Protein AF-A0A8H7ZRE7-F1 (afdb_monomer)

Nearest PDB structures (foldseek):
  8f6q-assembly1_A  TM=3.700E-01  e=7.341E-02  synthetic construct
  6xns-assembly2_D  TM=2.766E-01  e=2.999E-01  synthetic construct
  7pua-assembly1_F2  TM=2.576E-01  e=8.620E-01  Trypanosoma brucei brucei
  8ras-assembly1_F  TM=2.286E-01  e=1.527E+00  Sinapis alba
  7xgr-assembly1_A  TM=4.216E-01  e=9.271E+00  Homo sapiens

pLDDT: mean 81.95, std 17.19, range [39.56, 98.38]

Foldseek 3Di:
DDDDPPPVVLVVVQVVLVVVLVVVVVVLVDDDPPDDPVLSVLLSVLLNLLRDDRPPDDRDHDDLCSLVVSLVPDPAPVSLVSSLVSLLSCPSVPRDDDQVSLVSSLVVCLVNVHLVSNLVQLQCCVRRVHDDLLVSLVVSLVSLLVQLVVCVVVVNQVSNVVSLVSLVSSLVSLVVCPVRPCSQVSSLQSLLSSLVSLLVDPDLVSLVCSLVSLVVQVVVVVVVQVVLPPDPPDPDDDPDPRDRSDDPVRSVVSQVSSVVVVDHPVVVVVVVVVVVVVVD

Organism: NCBI:txid278681

Radius of gyration: 25.02 Å; Cα contacts (8 Å, |Δi|>4): 239; chains: 1; bounding box: 60×55×64 Å

Structure (mmCIF, N/CA/C/O backbone):
data_AF-A0A8H7ZRE7-F1
#
_entry.id   AF-A0A8H7ZRE7-F1
#
loop_
_atom_site.group_PDB
_atom_site.id
_atom_site.type_symbol
_atom_site.label_atom_id
_atom_site.label_alt_id
_atom_site.label_comp_id
_atom_site.label_asym_id
_atom_site.label_entity_id
_atom_site.label_seq_id
_atom_site.pdbx_PDB_ins_code
_atom_site.Cartn_x
_atom_site.Cartn_y
_atom_site.Cartn_z
_atom_site.occupancy
_atom_site.B_iso_or_equiv
_atom_site.auth_seq_id
_atom_site.auth_comp_id
_atom_site.auth_asym_id
_atom_site.auth_atom_id
_atom_site.pdbx_PDB_model_num
ATOM 1 N N . MET A 1 1 ? -33.270 39.968 31.060 1.00 39.56 1 MET A N 1
ATOM 2 C CA . MET A 1 1 ? -32.355 39.811 29.906 1.00 39.56 1 MET A CA 1
ATOM 3 C C . MET A 1 1 ? -31.024 39.357 30.482 1.00 39.56 1 MET A C 1
ATOM 5 O O . MET A 1 1 ? -30.536 40.071 31.339 1.00 39.56 1 MET A O 1
ATOM 9 N N . ARG A 1 2 ? -30.414 38.214 30.182 1.00 44.97 2 ARG A N 1
ATOM 10 C CA . ARG A 1 2 ? -30.652 37.092 29.264 1.00 44.97 2 ARG A CA 1
ATOM 11 C C . ARG A 1 2 ? -30.050 35.863 29.967 1.00 44.97 2 ARG A C 1
ATOM 13 O O . ARG A 1 2 ? -28.943 35.969 30.479 1.00 44.97 2 ARG A O 1
ATOM 20 N N . ALA A 1 3 ? -30.782 34.760 30.003 1.00 47.47 3 ALA A N 1
ATOM 21 C CA . ALA A 1 3 ? -30.312 33.435 30.405 1.00 47.47 3 ALA A CA 1
ATOM 22 C C . ALA A 1 3 ? -31.243 32.438 29.705 1.00 47.47 3 ALA A C 1
ATOM 24 O O . ALA A 1 3 ? -32.176 31.951 30.326 1.00 47.47 3 ALA A O 1
ATOM 25 N N . VAL A 1 4 ? -31.125 32.326 28.377 1.00 45.69 4 VAL A N 1
ATOM 26 C CA . VAL A 1 4 ? -31.946 31.409 27.555 1.00 45.69 4 VAL A CA 1
ATOM 27 C C . VAL A 1 4 ? -31.150 30.828 26.366 1.00 45.69 4 VAL A C 1
ATOM 29 O O . VAL A 1 4 ? -31.683 30.038 25.617 1.00 45.69 4 VAL A O 1
ATOM 32 N N . GLU A 1 5 ? -29.867 31.151 26.170 1.00 49.84 5 GLU A N 1
ATOM 33 C CA . GLU A 1 5 ? -29.140 30.751 24.939 1.00 49.84 5 GLU A CA 1
ATOM 34 C C . GLU A 1 5 ? -28.105 29.623 25.153 1.00 49.84 5 GLU A C 1
ATOM 36 O O . GLU A 1 5 ? -27.262 29.428 24.294 1.00 49.84 5 GLU A O 1
ATOM 41 N N . VAL A 1 6 ? -28.134 28.890 26.278 1.00 48.59 6 VAL A N 1
ATOM 42 C CA . VAL A 1 6 ? -27.179 27.778 26.536 1.00 48.59 6 VAL A CA 1
ATOM 43 C C . VAL A 1 6 ? -27.862 26.403 26.573 1.00 48.59 6 VAL A C 1
ATOM 45 O O . VAL A 1 6 ? -27.271 25.436 26.117 1.00 48.59 6 VAL A O 1
ATOM 48 N N . GLU A 1 7 ? -29.120 26.308 27.024 1.00 45.97 7 GLU A N 1
ATOM 49 C CA . GLU A 1 7 ? -29.835 25.017 27.104 1.00 45.97 7 GLU A CA 1
ATOM 50 C C . GLU A 1 7 ? -30.222 24.456 25.718 1.00 45.97 7 GLU A C 1
ATOM 52 O O . GLU A 1 7 ? -30.182 23.247 25.525 1.00 45.97 7 GLU A O 1
ATOM 57 N N . GLU A 1 8 ? -30.518 25.308 24.725 1.00 49.31 8 GLU A N 1
ATOM 58 C CA . GLU A 1 8 ? -30.887 24.842 23.374 1.00 49.31 8 GLU A CA 1
ATOM 59 C C . GLU A 1 8 ? -29.689 24.305 22.561 1.00 49.31 8 GLU A C 1
ATOM 61 O O . GLU A 1 8 ? -29.882 23.455 21.698 1.00 49.31 8 GLU A O 1
ATOM 66 N N . GLU A 1 9 ? -28.450 24.754 22.809 1.00 47.78 9 GLU A N 1
ATOM 67 C CA . GLU A 1 9 ? -27.266 24.223 22.099 1.00 47.78 9 GLU A CA 1
ATOM 68 C C . GLU A 1 9 ? -26.809 22.864 22.661 1.00 47.78 9 GLU A C 1
ATOM 70 O O . GLU A 1 9 ? -26.356 22.007 21.899 1.00 47.78 9 GLU A O 1
ATOM 75 N N . GLU A 1 10 ? -26.960 22.647 23.972 1.00 49.72 10 GLU A N 1
ATOM 76 C CA . GLU A 1 10 ? -26.604 21.394 24.657 1.00 49.72 10 GLU A CA 1
ATOM 77 C C . GLU A 1 10 ? -27.580 20.259 24.299 1.00 49.72 10 GLU A C 1
ATOM 79 O O . GLU A 1 10 ? -27.153 19.162 23.936 1.00 49.72 10 GLU A O 1
ATOM 84 N N . GLU A 1 11 ? -28.889 20.538 24.296 1.00 49.69 11 GLU A N 1
ATOM 85 C CA . GLU A 1 11 ? -29.933 19.550 23.980 1.00 49.69 11 GLU A CA 1
ATOM 86 C C . GLU A 1 11 ? -29.847 19.083 22.510 1.00 49.69 11 GLU A C 1
ATOM 88 O O . GLU A 1 11 ? -29.949 17.891 22.216 1.00 49.69 11 GLU A O 1
ATOM 93 N N . VAL A 1 12 ? -29.531 19.993 21.578 1.00 51.72 12 VAL A N 1
ATOM 94 C CA . VAL A 1 12 ? -29.329 19.668 20.151 1.00 51.72 12 VAL A CA 1
ATOM 95 C C . VAL A 1 12 ? -28.052 18.842 19.923 1.00 51.72 12 VAL A C 1
ATOM 97 O O . VAL A 1 12 ? -28.023 17.977 19.040 1.00 51.72 12 VAL A O 1
ATOM 100 N N . ALA A 1 13 ? -26.997 19.067 20.715 1.00 55.22 13 ALA A N 1
ATOM 101 C CA . ALA A 1 13 ? -25.767 18.279 20.652 1.00 55.22 13 ALA A CA 1
ATOM 102 C C . ALA A 1 13 ? -25.963 16.854 21.204 1.00 55.22 13 ALA A C 1
ATOM 104 O O . ALA A 1 13 ? -25.486 15.891 20.596 1.00 55.22 13 ALA A O 1
ATOM 105 N N . GLU A 1 14 ? -26.700 16.699 22.308 1.00 56.94 14 GLU A N 1
ATOM 106 C CA . GLU A 1 14 ? -27.034 15.389 22.879 1.00 56.94 14 GLU A CA 1
ATOM 107 C C . GLU A 1 14 ? -27.963 14.573 21.968 1.00 56.94 14 GLU A C 1
ATOM 109 O O . GLU A 1 14 ? -27.711 13.382 21.739 1.00 56.94 14 GLU A O 1
ATOM 114 N N . GLU A 1 15 ? -28.984 15.202 21.377 1.00 57.72 15 GLU A N 1
ATOM 115 C CA . GLU A 1 15 ? -29.858 14.540 20.405 1.00 57.72 15 GLU A CA 1
ATOM 116 C C . GLU A 1 15 ? -29.066 14.095 19.165 1.00 57.72 15 GLU A C 1
ATOM 118 O O . GLU A 1 15 ? -29.165 12.935 18.754 1.00 57.72 15 GLU A O 1
ATOM 123 N N . GLY A 1 16 ? -28.208 14.957 18.604 1.00 60.09 16 GLY A N 1
ATOM 124 C CA . GLY A 1 16 ? -27.395 14.644 17.422 1.00 60.09 16 GLY A CA 1
ATOM 125 C C . GLY A 1 16 ? -26.463 13.435 17.596 1.00 60.09 16 GLY A C 1
ATOM 126 O O . GLY A 1 16 ? -26.342 12.612 16.684 1.00 60.09 16 GLY A O 1
ATOM 127 N N . VAL A 1 17 ? -25.850 13.279 18.777 1.00 60.25 17 VAL A N 1
ATOM 128 C CA . VAL A 1 17 ? -24.996 12.120 19.113 1.00 60.25 17 VAL A CA 1
ATOM 129 C C . VAL A 1 17 ? -25.826 10.840 19.285 1.00 60.25 17 VAL A C 1
ATOM 131 O O . VAL A 1 17 ? -25.359 9.750 18.941 1.00 60.25 17 VAL A O 1
ATOM 134 N N . SER A 1 18 ? -27.067 10.950 19.770 1.00 63.34 18 SER A N 1
ATOM 135 C CA . SER A 1 18 ? -27.965 9.806 19.960 1.00 63.34 18 SER A CA 1
ATOM 136 C C . SER A 1 18 ? -28.446 9.208 18.630 1.00 63.34 18 SER A C 1
ATOM 138 O O . SER A 1 18 ? -28.333 7.996 18.433 1.00 63.34 18 SER A O 1
ATOM 140 N N . TRP A 1 19 ? -28.908 10.035 17.683 1.00 61.22 19 TRP A N 1
ATOM 141 C CA . TRP A 1 19 ? -29.425 9.559 16.388 1.00 61.22 19 TRP A CA 1
ATOM 142 C C . TRP A 1 19 ? -28.349 8.868 15.533 1.00 61.22 19 TRP A C 1
ATOM 144 O O . TRP A 1 19 ? -28.593 7.799 14.972 1.00 61.22 19 TRP A O 1
ATOM 154 N N . GLN A 1 20 ? -27.130 9.421 15.487 1.00 69.62 20 GLN A N 1
ATOM 155 C CA . GLN A 1 20 ? -26.007 8.826 14.745 1.00 69.62 20 GLN A CA 1
ATOM 156 C C . GLN A 1 20 ? -25.597 7.457 15.301 1.00 69.62 20 GLN A C 1
ATOM 158 O O . GLN A 1 20 ? -25.210 6.556 14.554 1.00 69.62 20 GLN A O 1
ATOM 163 N N . ARG A 1 21 ? -25.692 7.281 16.623 1.00 74.25 21 ARG A N 1
ATOM 164 C CA . ARG A 1 21 ? -25.367 6.016 17.281 1.00 74.25 21 ARG A CA 1
ATOM 165 C C . ARG A 1 21 ? -26.402 4.937 16.980 1.00 74.25 21 ARG A C 1
ATOM 167 O O . ARG A 1 21 ? -26.023 3.793 16.744 1.00 74.25 21 ARG A O 1
ATOM 174 N N . GLU A 1 22 ? -27.688 5.279 16.979 1.00 75.31 22 GLU A N 1
ATOM 175 C CA . GLU A 1 22 ? -28.768 4.334 16.669 1.00 75.31 22 GLU A CA 1
ATOM 176 C C . GLU A 1 22 ? -28.735 3.859 15.211 1.00 75.31 22 GLU A C 1
ATOM 178 O O . GLU A 1 22 ? -28.879 2.661 14.956 1.00 75.31 22 GLU A O 1
ATOM 183 N N . GLU A 1 23 ? -28.479 4.764 14.263 1.00 77.69 23 GLU A N 1
ATOM 184 C CA . GLU A 1 23 ? -28.344 4.423 12.842 1.00 77.69 23 GLU A CA 1
ATOM 185 C C . GLU A 1 23 ? -27.156 3.480 12.599 1.00 77.69 23 GLU A C 1
ATOM 187 O O . GLU A 1 23 ? -27.280 2.448 11.932 1.00 77.69 23 GLU A O 1
ATOM 192 N N . GLU A 1 24 ? -26.014 3.776 13.218 1.00 79.19 24 GLU A N 1
ATOM 193 C CA . GLU A 1 24 ? -24.819 2.949 13.101 1.00 79.19 24 GLU A CA 1
ATOM 194 C C . GLU A 1 24 ? -25.008 1.577 13.777 1.00 79.19 24 GLU A C 1
ATOM 196 O O . GLU A 1 24 ? -24.611 0.548 13.230 1.00 79.19 24 GLU A O 1
ATOM 201 N N . LEU A 1 25 ? -25.704 1.508 14.917 1.00 79.56 25 LEU A N 1
ATOM 202 C CA . LEU A 1 25 ? -26.076 0.236 15.548 1.00 79.56 25 LEU A CA 1
ATOM 203 C C . LEU A 1 25 ? -27.012 -0.604 14.669 1.00 79.56 25 LEU A C 1
ATOM 205 O O . LEU A 1 25 ? -26.847 -1.826 14.597 1.00 79.56 25 LEU A O 1
ATOM 209 N N . ALA A 1 26 ? -27.963 0.029 13.977 1.00 79.00 26 ALA A N 1
ATOM 210 C CA . ALA A 1 26 ? -28.834 -0.652 13.025 1.00 79.00 26 ALA A CA 1
ATOM 211 C C . ALA A 1 26 ? -28.035 -1.214 11.836 1.00 79.00 26 ALA A C 1
ATOM 213 O O . ALA A 1 26 ? -28.262 -2.357 11.430 1.00 79.00 26 ALA A O 1
ATOM 214 N N . ARG A 1 27 ? -27.042 -0.466 11.334 1.00 83.31 27 ARG A N 1
ATOM 215 C CA . ARG A 1 27 ? -26.110 -0.930 10.292 1.00 83.31 27 ARG A CA 1
ATOM 216 C C . ARG A 1 27 ? -25.281 -2.133 10.751 1.00 83.31 27 ARG A C 1
ATOM 218 O O . ARG A 1 27 ? -25.053 -3.060 9.977 1.00 83.31 27 ARG A O 1
ATOM 225 N N . LEU A 1 28 ? -24.869 -2.149 12.018 1.00 86.94 28 LEU A N 1
ATOM 226 C CA . LEU A 1 28 ? -24.042 -3.205 12.609 1.00 86.94 28 LEU A CA 1
ATOM 227 C C . LEU A 1 28 ? -24.824 -4.466 13.030 1.00 86.94 28 LEU A C 1
ATOM 2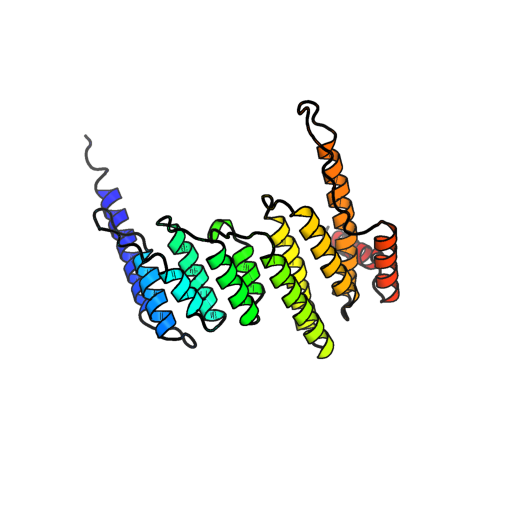29 O O . LEU A 1 28 ? -24.227 -5.444 13.495 1.00 86.94 28 LEU A O 1
ATOM 233 N N . ALA A 1 29 ? -26.153 -4.478 12.875 1.00 83.94 29 ALA A N 1
ATOM 234 C CA . ALA A 1 29 ? -27.015 -5.545 13.381 1.00 83.94 29 ALA A CA 1
ATOM 235 C C . ALA A 1 29 ? -26.734 -6.922 12.753 1.00 83.94 29 ALA A C 1
ATOM 237 O O . ALA A 1 29 ? -26.942 -7.947 13.407 1.00 83.94 29 ALA A O 1
ATOM 238 N N . LYS A 1 30 ? -26.248 -6.966 11.505 1.00 87.25 30 LYS A N 1
ATOM 239 C CA . LYS A 1 30 ? -25.967 -8.216 10.790 1.00 87.25 30 LYS A CA 1
ATOM 240 C C . LYS A 1 30 ? -24.661 -8.138 10.004 1.00 87.25 30 LYS A C 1
ATOM 242 O O . LYS A 1 30 ? -24.402 -7.141 9.340 1.00 87.25 30 LYS A O 1
ATOM 247 N N . ALA A 1 31 ? -23.895 -9.229 10.040 1.00 90.00 31 ALA A N 1
ATOM 248 C CA . ALA A 1 31 ? -22.689 -9.379 9.239 1.00 90.00 31 ALA A CA 1
ATOM 249 C C . ALA A 1 31 ? -23.009 -9.287 7.732 1.00 90.00 31 ALA A C 1
ATOM 251 O O . ALA A 1 31 ? -23.944 -9.957 7.265 1.00 90.00 31 ALA A O 1
ATOM 252 N N . PRO A 1 32 ? -22.248 -8.490 6.962 1.00 92.06 32 PRO A N 1
ATOM 253 C CA . PRO A 1 32 ? -22.323 -8.489 5.509 1.00 92.06 32 PRO A CA 1
ATOM 254 C C . PRO A 1 32 ? -21.984 -9.862 4.920 1.00 92.06 32 PRO A C 1
ATOM 256 O O . PRO A 1 32 ? -21.278 -10.671 5.522 1.00 92.06 32 PRO A O 1
ATOM 259 N N . GLU A 1 33 ? -22.442 -10.119 3.696 1.00 91.56 33 GLU A N 1
ATOM 260 C CA . GLU A 1 33 ? -22.101 -11.357 2.994 1.00 91.56 33 GLU A CA 1
ATOM 261 C C . GLU A 1 33 ? -20.581 -11.491 2.795 1.00 91.56 33 GLU A C 1
ATOM 263 O O . GLU A 1 33 ? -19.903 -10.530 2.410 1.00 91.56 33 GLU A O 1
ATOM 268 N N . GLY A 1 34 ? -20.057 -12.692 3.055 1.00 87.69 34 GLY A N 1
ATOM 269 C CA . GLY A 1 34 ? -18.632 -13.007 2.935 1.00 87.69 34 GLY A CA 1
ATOM 270 C C . GLY A 1 34 ? -17.767 -12.563 4.119 1.00 87.69 34 GLY A C 1
ATOM 271 O O . GLY A 1 34 ? -16.554 -12.719 4.042 1.00 87.69 34 GLY A O 1
ATOM 272 N N . VAL A 1 35 ? -18.368 -12.034 5.192 1.00 94.50 35 VAL A N 1
ATOM 273 C CA . VAL A 1 35 ? -17.672 -11.670 6.435 1.00 94.50 35 VAL A CA 1
ATOM 274 C C . VAL A 1 35 ? -17.881 -12.758 7.490 1.00 94.50 35 VAL A C 1
ATOM 276 O O . VAL A 1 35 ? -18.999 -13.222 7.721 1.00 94.50 35 VAL A O 1
ATOM 279 N N . ASN A 1 36 ? -16.795 -13.176 8.126 1.00 93.19 36 ASN A N 1
ATOM 280 C CA . ASN A 1 36 ? -16.760 -14.119 9.226 1.00 93.19 36 ASN A CA 1
ATOM 281 C C . ASN A 1 36 ? -17.471 -13.536 10.459 1.00 93.19 36 ASN A C 1
ATOM 283 O O . ASN A 1 36 ? -17.261 -12.385 10.840 1.00 93.19 36 ASN A O 1
ATOM 287 N N . GLN A 1 37 ? -18.303 -14.354 11.105 1.00 94.44 37 GLN A N 1
ATOM 288 C CA . GLN A 1 37 ? -19.099 -13.931 12.254 1.00 94.44 37 GLN A CA 1
ATOM 289 C C . GLN A 1 37 ? -18.242 -13.536 13.468 1.00 94.44 37 GLN A C 1
ATOM 291 O O . GLN A 1 37 ? -18.545 -12.541 14.114 1.00 94.44 37 GLN A O 1
ATOM 296 N N . GLU A 1 38 ? -17.162 -14.269 13.752 1.00 96.06 38 GLU A N 1
ATOM 297 C CA . GLU A 1 38 ? -16.231 -13.973 14.850 1.00 96.06 38 GLU A CA 1
ATOM 298 C C . GLU A 1 38 ? -15.526 -12.630 14.629 1.00 96.06 38 GLU A C 1
ATOM 300 O O . GLU A 1 38 ? -15.475 -11.795 15.532 1.00 96.06 38 GLU A O 1
ATOM 305 N N . PHE A 1 39 ? -15.065 -12.381 13.398 1.00 97.38 39 PHE A N 1
ATOM 306 C CA . PHE A 1 39 ? -14.528 -11.078 13.006 1.00 97.38 39 PHE A CA 1
ATOM 307 C C . PHE A 1 39 ? -15.579 -9.971 13.173 1.00 97.38 39 PHE A C 1
ATOM 309 O O . PHE A 1 39 ? -15.293 -8.930 13.766 1.00 97.38 39 PHE A O 1
ATOM 316 N N . TRP A 1 40 ? -16.802 -10.193 12.680 1.00 96.62 40 TRP A N 1
ATOM 317 C CA . TRP A 1 40 ? -17.871 -9.195 12.719 1.00 96.62 40 TRP A CA 1
ATOM 318 C C . TRP A 1 40 ? -18.306 -8.834 14.139 1.00 96.62 40 TRP A C 1
ATOM 320 O O . TRP A 1 40 ? -18.558 -7.664 14.431 1.00 96.62 40 TRP A O 1
ATOM 330 N N . ASP A 1 41 ? -18.392 -9.822 15.029 1.00 95.12 41 ASP A N 1
ATOM 331 C CA . ASP A 1 41 ? -18.776 -9.593 16.417 1.00 95.12 41 ASP A CA 1
ATOM 332 C C . ASP A 1 41 ? -17.745 -8.715 17.139 1.00 95.12 41 ASP A C 1
ATOM 334 O O . ASP A 1 41 ? -18.146 -7.761 17.817 1.00 95.12 41 ASP A O 1
ATOM 338 N N . LEU A 1 42 ? -16.443 -8.956 16.922 1.00 95.75 42 LEU A N 1
ATOM 339 C CA . LEU A 1 42 ? -15.385 -8.096 17.456 1.00 95.75 42 LEU A CA 1
ATOM 340 C C . LEU A 1 42 ? -15.381 -6.715 16.786 1.00 95.75 42 LEU A C 1
ATOM 342 O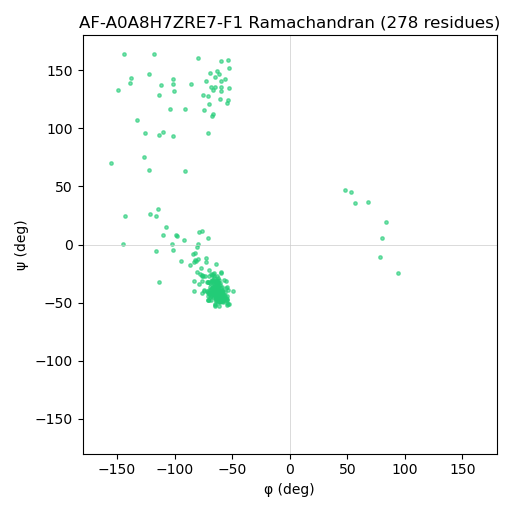 O . LEU A 1 42 ? -15.316 -5.708 17.487 1.00 95.75 42 LEU A O 1
ATOM 346 N N . TYR A 1 43 ? -15.516 -6.635 15.458 1.00 95.69 43 TYR A N 1
ATOM 347 C CA . TYR A 1 43 ? -15.622 -5.362 14.732 1.00 95.69 43 TYR A CA 1
ATOM 348 C C . TYR A 1 43 ? -16.737 -4.487 15.315 1.00 95.69 43 TYR A C 1
ATOM 350 O O . TYR A 1 43 ? -16.495 -3.341 15.692 1.00 95.69 43 TYR A O 1
ATOM 358 N N . ARG A 1 44 ? -17.945 -5.042 15.476 1.00 93.75 44 ARG A N 1
ATOM 359 C CA . ARG A 1 44 ? -19.082 -4.328 16.067 1.00 93.75 44 ARG A CA 1
ATOM 360 C C . ARG A 1 44 ? -18.775 -3.870 17.488 1.00 93.75 44 ARG A C 1
ATOM 362 O O . ARG A 1 44 ? -19.085 -2.730 17.830 1.00 93.75 44 ARG A O 1
ATOM 369 N N . GLU A 1 45 ? -18.203 -4.738 18.323 1.00 92.06 45 GLU A N 1
ATOM 370 C CA . GLU A 1 45 ? -17.847 -4.377 19.699 1.00 92.06 45 GLU A CA 1
ATOM 371 C C . GLU A 1 45 ? -16.890 -3.178 19.736 1.00 92.06 45 GLU A C 1
ATOM 373 O O . GLU A 1 45 ? -17.134 -2.220 20.476 1.00 92.06 45 GLU A O 1
ATOM 378 N N . LEU A 1 46 ? -15.827 -3.206 18.929 1.00 92.56 46 LEU A N 1
ATOM 379 C CA . LEU A 1 46 ? -14.823 -2.143 18.904 1.00 92.56 46 LEU A CA 1
ATOM 380 C C . LEU A 1 46 ? -15.382 -0.844 18.329 1.00 92.56 46 LEU A C 1
ATOM 382 O O . LEU A 1 46 ? -15.153 0.215 18.913 1.00 92.56 46 LEU A O 1
ATOM 386 N N . THR A 1 47 ? -16.170 -0.912 17.258 1.00 90.56 47 THR A N 1
ATOM 387 C CA . THR A 1 47 ? -16.840 0.260 16.680 1.00 90.56 47 THR A CA 1
ATOM 388 C C . THR A 1 47 ? -17.743 0.936 17.714 1.00 90.56 47 THR A C 1
ATOM 390 O O . THR A 1 47 ? -17.605 2.129 17.968 1.00 90.56 47 THR A O 1
ATOM 393 N N . VAL A 1 48 ? -18.586 0.180 18.426 1.00 87.38 48 VAL A N 1
ATOM 394 C CA . VAL A 1 48 ? -19.485 0.745 19.451 1.00 87.38 48 VAL A CA 1
ATOM 395 C C . VAL A 1 48 ? -18.725 1.363 20.628 1.00 87.38 48 VAL A C 1
ATOM 397 O O . VAL A 1 48 ? -19.172 2.360 21.198 1.00 87.38 48 VAL A O 1
ATOM 400 N N . ARG A 1 49 ? -17.583 0.783 21.013 1.00 87.50 49 ARG A N 1
ATOM 401 C CA . ARG A 1 49 ? -16.759 1.279 22.129 1.00 87.50 49 ARG A CA 1
ATOM 402 C C . ARG A 1 49 ? -15.837 2.440 21.765 1.00 87.50 49 ARG A C 1
ATOM 404 O O . ARG A 1 49 ? -15.306 3.080 22.668 1.00 87.50 49 ARG A O 1
ATOM 411 N N . THR A 1 50 ? -15.637 2.701 20.477 1.00 85.88 50 THR A N 1
ATOM 412 C CA . THR A 1 50 ? -14.828 3.825 19.975 1.00 85.88 50 THR A CA 1
ATOM 413 C C . THR A 1 50 ? -15.677 5.005 19.497 1.00 85.88 50 THR A C 1
ATOM 415 O O . THR A 1 50 ? -15.135 6.067 19.190 1.00 85.88 50 THR A O 1
ATOM 418 N N . MET A 1 51 ? -17.005 4.863 19.487 1.00 83.19 51 MET A N 1
ATOM 419 C CA . MET A 1 51 ? -17.934 5.969 19.261 1.00 83.19 51 MET A CA 1
ATOM 420 C C . MET A 1 51 ? -17.851 7.035 20.361 1.00 83.19 51 MET A C 1
ATOM 422 O O . MET A 1 51 ? -17.628 6.698 21.529 1.00 83.19 51 MET A O 1
ATOM 426 N N . PRO A 1 52 ? -18.123 8.309 20.021 1.00 77.25 52 PRO A N 1
ATOM 427 C CA . PRO A 1 52 ? -18.399 9.335 21.015 1.00 77.25 52 PRO A CA 1
ATOM 428 C C . PRO A 1 52 ? -19.511 8.877 21.969 1.00 77.25 52 PRO A C 1
ATOM 430 O O . PRO A 1 52 ? -20.531 8.332 21.543 1.00 77.25 52 PRO A O 1
ATOM 433 N N . VAL A 1 53 ? -19.303 9.087 23.266 1.00 76.62 53 VAL A N 1
ATOM 434 C CA . VAL A 1 53 ? -20.341 8.923 24.290 1.00 76.62 53 VAL A CA 1
ATOM 435 C C . VAL A 1 53 ? -20.878 10.301 24.680 1.00 76.62 53 VAL A C 1
ATOM 437 O O . VAL A 1 53 ? -20.073 11.230 24.756 1.00 76.62 53 VAL A O 1
ATOM 440 N N . PRO A 1 54 ? -22.196 10.436 24.932 1.00 76.06 54 PRO A N 1
ATOM 441 C CA . PRO A 1 54 ? -22.782 11.673 25.446 1.00 76.06 54 PRO A CA 1
ATOM 442 C C . PRO A 1 54 ? -22.080 12.163 26.715 1.00 76.06 54 PRO A C 1
ATOM 444 O O . PRO A 1 54 ? -21.544 11.353 27.487 1.00 76.06 54 PRO A O 1
ATOM 447 N N . GLU A 1 55 ? -22.104 13.476 26.947 1.00 71.25 55 GLU A N 1
ATOM 448 C CA . GLU A 1 55 ? -21.530 14.065 28.155 1.00 71.25 55 GLU A CA 1
ATOM 449 C C . GLU A 1 55 ? -22.143 13.443 29.422 1.00 71.25 55 GLU A C 1
ATOM 451 O O . GLU A 1 55 ? -23.298 13.027 29.475 1.00 71.25 55 GLU A O 1
ATOM 456 N N . GLY A 1 56 ? -21.309 13.246 30.445 1.00 70.56 56 GLY A N 1
ATOM 457 C CA . GLY A 1 56 ? -21.712 12.571 31.683 1.00 70.56 56 GLY A CA 1
ATOM 458 C C . GLY A 1 56 ? -21.790 11.037 31.616 1.00 70.56 56 GLY A C 1
ATOM 459 O O . GLY A 1 56 ? -21.849 10.398 32.672 1.00 70.56 56 GLY A O 1
ATOM 460 N N . GLN A 1 57 ? -21.710 10.406 30.436 1.00 74.69 57 GLN A N 1
ATOM 461 C CA . GLN A 1 57 ? -21.583 8.947 30.335 1.00 74.69 57 GLN A CA 1
ATOM 462 C C . GLN A 1 57 ? -20.123 8.491 30.423 1.00 74.69 57 GLN A C 1
ATOM 464 O O . GLN A 1 57 ? -19.209 9.060 29.828 1.00 74.69 57 GLN A O 1
ATOM 469 N N . LYS A 1 58 ? -19.885 7.402 31.163 1.00 73.38 58 LYS A N 1
ATOM 470 C CA . LYS A 1 58 ? -18.545 6.821 31.286 1.00 73.38 58 LYS A CA 1
ATOM 471 C C . LYS A 1 58 ? -18.167 6.083 29.999 1.00 73.38 58 LYS A C 1
ATOM 473 O O . LYS A 1 58 ? -18.758 5.052 29.682 1.00 73.38 58 LYS A O 1
ATOM 478 N N . ALA A 1 59 ? -17.133 6.565 29.310 1.00 74.12 59 ALA A N 1
ATOM 479 C CA . ALA A 1 59 ? -16.479 5.819 28.240 1.00 74.12 59 ALA A CA 1
ATOM 480 C C . ALA A 1 59 ? -15.775 4.576 28.811 1.00 74.12 59 ALA A C 1
ATOM 482 O O . ALA A 1 59 ? -15.043 4.659 29.803 1.00 74.12 59 ALA A O 1
ATOM 483 N N . PHE A 1 60 ? -15.971 3.424 28.171 1.00 80.69 60 PHE A N 1
ATOM 484 C CA . PHE A 1 60 ? -15.234 2.197 28.468 1.00 80.69 60 PHE A CA 1
ATOM 485 C C . PHE A 1 60 ? -14.364 1.860 27.260 1.00 80.69 60 PHE A C 1
ATOM 487 O O . PHE A 1 60 ? -14.864 1.237 26.318 1.00 80.69 60 PHE A O 1
ATOM 494 N N . PRO A 1 61 ? -13.090 2.294 27.252 1.00 81.62 61 PRO A N 1
ATOM 495 C CA . PRO A 1 61 ? -12.226 2.039 26.116 1.00 81.62 61 PRO A CA 1
ATOM 496 C C . PRO A 1 61 ? -12.061 0.526 25.910 1.00 81.62 61 PRO A C 1
ATOM 498 O O . PRO A 1 61 ? -12.063 -0.239 26.885 1.00 81.62 61 PRO A O 1
ATOM 501 N N . PRO A 1 62 ? -11.917 0.073 24.656 1.00 87.50 62 PRO A N 1
ATOM 502 C CA . PRO A 1 62 ? -11.519 -1.294 24.365 1.00 87.50 62 PRO A CA 1
ATOM 503 C C . PRO A 1 62 ? -10.226 -1.702 25.076 1.00 87.50 62 PRO A C 1
ATOM 505 O O . PRO A 1 62 ? -9.398 -0.866 25.448 1.00 87.50 62 PRO A O 1
ATOM 508 N N . ALA A 1 63 ? -10.024 -3.011 25.224 1.00 88.06 63 ALA A N 1
ATOM 509 C CA . ALA A 1 63 ? -8.751 -3.521 25.709 1.00 88.06 63 ALA A CA 1
ATOM 510 C C . ALA A 1 63 ? -7.627 -3.201 24.697 1.00 88.06 63 ALA A C 1
ATOM 512 O O . ALA A 1 63 ? -7.867 -3.293 23.491 1.00 88.06 63 ALA A O 1
ATOM 513 N N . PRO A 1 64 ? -6.392 -2.895 25.146 1.00 83.25 64 PRO A N 1
ATOM 514 C CA . PRO A 1 64 ? -5.310 -2.484 24.244 1.00 83.25 64 PRO A CA 1
ATOM 515 C C . PRO A 1 64 ? -4.973 -3.486 23.129 1.00 83.25 64 PRO A C 1
ATOM 517 O O . PRO A 1 64 ? -4.563 -3.078 22.050 1.00 83.25 64 PRO A O 1
ATOM 520 N N . HIS A 1 65 ? -5.153 -4.787 23.377 1.00 89.31 65 HIS A N 1
ATOM 521 C CA . HIS A 1 65 ? -4.853 -5.860 22.420 1.00 89.31 65 HIS A CA 1
ATOM 522 C C . HIS A 1 65 ? -5.979 -6.113 21.406 1.00 89.31 65 HIS A C 1
ATOM 524 O O . HIS A 1 65 ? -5.740 -6.753 20.387 1.00 89.31 65 HIS A O 1
ATOM 530 N N . ALA A 1 66 ? -7.189 -5.595 21.643 1.00 93.25 66 ALA A N 1
ATOM 531 C CA . ALA A 1 66 ? -8.368 -5.989 20.876 1.00 93.25 66 ALA A CA 1
ATOM 532 C C . ALA A 1 66 ? -8.301 -5.567 19.398 1.00 93.25 66 ALA A C 1
ATOM 534 O O . ALA A 1 66 ? -8.836 -6.253 18.531 1.00 93.25 66 ALA A O 1
ATOM 535 N N . LEU A 1 67 ? -7.602 -4.470 19.087 1.00 94.00 67 LEU A N 1
ATOM 536 C CA . LEU A 1 67 ? -7.331 -4.088 17.702 1.00 94.00 67 LEU A CA 1
ATOM 537 C C . LEU A 1 67 ? -6.412 -5.101 17.004 1.00 94.00 67 LEU A C 1
ATOM 539 O O . LEU A 1 67 ? -6.671 -5.481 15.864 1.00 94.00 67 L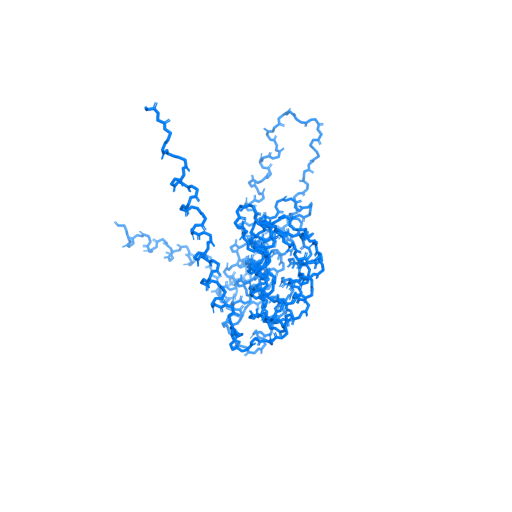EU A O 1
ATOM 543 N N . GLY A 1 68 ? -5.360 -5.554 17.690 1.00 95.19 68 GLY A N 1
ATOM 544 C CA . GLY A 1 68 ? -4.479 -6.610 17.198 1.00 95.19 68 GLY A CA 1
ATOM 545 C C . GLY A 1 68 ? -5.242 -7.906 16.929 1.00 95.19 68 GLY A C 1
ATOM 546 O O . GLY A 1 68 ? -5.046 -8.516 15.879 1.00 95.19 68 GLY A O 1
ATOM 547 N N . ASP A 1 69 ? -6.171 -8.273 17.816 1.00 96.19 69 ASP A N 1
ATOM 548 C CA . ASP A 1 69 ? -7.051 -9.432 17.629 1.00 96.19 69 ASP A CA 1
ATOM 549 C C . ASP A 1 69 ? -7.967 -9.259 16.412 1.00 96.19 69 ASP A C 1
ATOM 551 O O . ASP A 1 69 ? -8.080 -10.177 15.601 1.00 96.19 69 ASP A O 1
ATOM 555 N N . LEU A 1 70 ? -8.564 -8.075 16.222 1.00 97.19 70 LEU A N 1
ATOM 556 C CA . LEU A 1 70 ? -9.399 -7.783 15.053 1.00 97.19 70 LEU A CA 1
ATOM 557 C C . LEU A 1 70 ? -8.602 -7.908 13.751 1.00 97.19 70 LEU A C 1
ATOM 559 O O . LEU A 1 70 ? -9.033 -8.599 12.823 1.00 97.19 70 LEU A O 1
ATOM 563 N N . ILE A 1 71 ? -7.417 -7.288 13.695 1.00 97.38 71 ILE A N 1
ATOM 564 C CA . ILE A 1 71 ? -6.503 -7.433 12.557 1.00 97.38 71 ILE A CA 1
ATOM 565 C C . ILE A 1 71 ? -6.188 -8.920 12.365 1.00 97.38 71 ILE A C 1
ATOM 567 O O . ILE A 1 71 ? -6.267 -9.422 11.247 1.00 97.38 71 ILE A O 1
ATOM 571 N N . GLY A 1 72 ? -5.881 -9.646 13.443 1.00 97.00 72 GLY A N 1
ATOM 572 C CA . GLY A 1 72 ? -5.571 -11.076 13.466 1.00 97.00 72 GLY A CA 1
ATOM 573 C C . GLY A 1 72 ? -6.691 -11.978 12.937 1.00 97.00 72 GLY A C 1
ATOM 574 O O . GLY A 1 72 ? -6.392 -12.921 12.199 1.00 97.00 72 GLY A O 1
ATOM 575 N N . LEU A 1 73 ? -7.952 -11.647 13.210 1.00 97.44 73 LEU A N 1
ATOM 576 C CA . LEU A 1 73 ? -9.134 -12.388 12.762 1.00 97.44 73 LEU A CA 1
ATOM 577 C C . LEU A 1 73 ? -9.506 -12.131 11.299 1.00 97.44 73 LEU A C 1
ATOM 579 O O . LEU A 1 73 ? -10.093 -13.012 10.675 1.00 97.44 73 LEU A O 1
ATOM 583 N N . ALA A 1 74 ? -9.138 -10.975 10.730 1.00 97.69 74 ALA A N 1
ATOM 584 C CA . ALA A 1 74 ? -9.429 -10.673 9.328 1.00 97.69 74 ALA A CA 1
ATOM 585 C C . ALA A 1 74 ? -8.902 -11.791 8.407 1.00 97.69 74 ALA A C 1
ATOM 587 O O . ALA A 1 74 ? -7.718 -12.138 8.431 1.00 97.69 74 ALA A O 1
ATOM 588 N N . SER A 1 75 ? -9.779 -12.362 7.597 1.00 96.62 75 SER A N 1
ATOM 589 C CA . SER A 1 75 ? -9.541 -13.524 6.736 1.00 96.62 75 SER A CA 1
ATOM 590 C C . SER A 1 75 ? -9.656 -13.205 5.242 1.00 96.62 75 SER A C 1
ATOM 592 O O . SER A 1 75 ? -9.325 -14.047 4.406 1.00 96.62 75 SER A O 1
ATOM 594 N N . SER A 1 76 ? -10.068 -11.981 4.901 1.00 96.75 76 SER A N 1
ATOM 595 C CA . SER A 1 76 ? -10.172 -11.475 3.531 1.00 96.75 76 SER A CA 1
ATOM 596 C C . SER A 1 76 ? -9.803 -9.990 3.429 1.00 96.75 76 SER A C 1
ATOM 598 O O . SER A 1 76 ? -9.800 -9.271 4.429 1.00 96.75 76 SER A O 1
ATOM 600 N N . ALA A 1 77 ? -9.546 -9.512 2.204 1.00 95.25 77 ALA A N 1
ATOM 601 C CA . ALA A 1 77 ? -9.327 -8.088 1.934 1.00 95.25 77 ALA A CA 1
ATOM 602 C C . ALA A 1 77 ? -10.542 -7.234 2.337 1.00 95.25 77 ALA A C 1
ATOM 604 O O . ALA A 1 77 ? -10.381 -6.203 2.977 1.00 95.25 77 ALA A O 1
ATOM 605 N N . LYS A 1 78 ? -11.761 -7.725 2.074 1.00 95.44 78 LYS A N 1
ATOM 606 C CA . LYS A 1 78 ? -13.016 -7.065 2.469 1.00 95.44 78 LYS A CA 1
ATOM 607 C C . LYS A 1 78 ? -13.127 -6.871 3.983 1.00 95.44 78 LYS A C 1
ATOM 609 O O . LYS A 1 78 ? -13.579 -5.835 4.447 1.00 95.44 78 LYS A O 1
ATOM 614 N N . GLU A 1 79 ? -12.715 -7.862 4.768 1.00 97.12 79 GLU A N 1
ATOM 615 C CA . GLU A 1 79 ? -12.664 -7.721 6.229 1.00 97.12 79 GLU A CA 1
ATOM 616 C C . GLU A 1 79 ? -11.608 -6.717 6.671 1.00 97.12 79 GLU A C 1
ATOM 618 O O . GLU A 1 79 ? -11.828 -5.945 7.597 1.00 97.12 79 GLU A O 1
ATOM 623 N N . LEU A 1 80 ? -10.475 -6.685 5.977 1.00 97.00 80 LEU A N 1
ATOM 624 C CA . LEU A 1 80 ? -9.423 -5.727 6.264 1.00 97.00 80 LEU A CA 1
ATOM 625 C C . LEU A 1 80 ? -9.831 -4.279 5.918 1.00 97.00 80 LEU A C 1
ATOM 627 O O . LEU A 1 80 ? -9.351 -3.365 6.577 1.00 97.00 80 LEU A O 1
ATOM 631 N N . GLU A 1 81 ? -10.768 -4.051 4.990 1.00 95.31 81 GLU A N 1
ATOM 632 C CA . GLU A 1 81 ? -11.383 -2.724 4.797 1.00 95.31 81 GLU A CA 1
ATOM 633 C C . GLU A 1 81 ? -12.120 -2.253 6.061 1.00 95.31 81 GLU A C 1
ATOM 635 O O . GLU A 1 81 ? -11.885 -1.139 6.522 1.00 95.31 81 GLU A O 1
ATOM 640 N N . PHE A 1 82 ? -12.905 -3.125 6.706 1.00 95.25 82 PHE A N 1
ATOM 641 C CA . PHE A 1 82 ? -13.560 -2.797 7.981 1.00 95.25 82 PHE A CA 1
ATOM 642 C C . PHE A 1 82 ? -12.556 -2.514 9.108 1.00 95.25 82 PHE A C 1
ATOM 644 O O . PHE A 1 82 ? -12.827 -1.713 10.002 1.00 95.25 82 PHE A O 1
ATOM 651 N N . VAL A 1 83 ? -11.377 -3.143 9.084 1.00 95.88 83 VAL A N 1
ATOM 652 C CA . VAL A 1 83 ? -10.302 -2.817 10.034 1.00 95.88 83 VAL A CA 1
ATOM 653 C C . VAL A 1 83 ? -9.846 -1.367 9.865 1.00 95.88 83 VAL A C 1
ATOM 655 O O . VAL A 1 83 ? -9.626 -0.694 10.873 1.00 95.88 83 VAL A O 1
ATOM 658 N N . LEU A 1 84 ? -9.729 -0.865 8.630 1.00 94.56 84 LEU A N 1
ATOM 659 C CA . LEU A 1 84 ? -9.336 0.527 8.386 1.00 94.56 84 LEU A CA 1
ATOM 660 C C . LEU A 1 84 ? -10.349 1.512 8.985 1.00 94.56 84 LEU A C 1
ATOM 662 O O . LEU A 1 84 ? -9.938 2.475 9.632 1.00 94.56 84 LEU A O 1
ATOM 666 N N . ASP A 1 85 ? -11.648 1.221 8.882 1.00 92.12 85 ASP A N 1
ATOM 667 C CA . ASP A 1 85 ? -12.704 2.032 9.505 1.00 92.12 85 ASP A CA 1
ATOM 668 C C . ASP A 1 85 ? -12.560 2.087 11.037 1.00 92.12 85 ASP A C 1
ATOM 670 O O . ASP A 1 85 ? -12.699 3.147 11.665 1.00 92.12 85 ASP A O 1
ATOM 674 N N . VAL A 1 86 ? -12.242 0.943 11.660 1.00 91.75 86 VAL A N 1
ATOM 675 C CA . VAL A 1 86 ? -12.002 0.880 13.109 1.00 91.75 86 VAL A CA 1
ATOM 676 C C . VAL A 1 86 ? -10.772 1.687 13.485 1.00 91.75 86 VAL A C 1
ATOM 678 O O . VAL A 1 86 ? -10.830 2.387 14.488 1.00 91.75 86 VAL A O 1
ATOM 681 N N . LEU A 1 87 ? -9.689 1.656 12.702 1.00 92.12 87 LEU A N 1
ATOM 682 C CA . LEU A 1 87 ? -8.479 2.439 12.987 1.00 92.12 87 LEU A CA 1
ATOM 683 C C . LEU A 1 87 ? -8.765 3.943 13.060 1.00 92.12 87 LEU A C 1
ATOM 685 O O . LEU A 1 87 ? -8.263 4.614 13.962 1.00 92.12 87 LEU A O 1
ATOM 689 N N . VAL A 1 88 ? -9.617 4.468 12.174 1.00 89.06 88 VAL A N 1
ATOM 690 C CA . VAL A 1 88 ? -10.042 5.879 12.218 1.00 89.06 88 VAL A CA 1
ATOM 691 C C . VAL A 1 88 ? -10.767 6.187 13.528 1.00 89.06 88 VAL A C 1
ATOM 693 O O . VAL A 1 88 ? -10.489 7.189 14.191 1.00 89.06 88 VAL A O 1
ATOM 696 N N . SER A 1 89 ? -11.670 5.299 13.945 1.00 85.25 89 SER A N 1
ATOM 697 C CA . SER A 1 89 ? -12.424 5.461 15.193 1.00 85.25 89 SER A CA 1
ATOM 698 C C . SER A 1 89 ? -11.557 5.239 16.438 1.00 85.25 89 SER A C 1
ATOM 700 O O . SER A 1 89 ? -11.739 5.923 17.441 1.00 85.25 89 SER A O 1
ATOM 702 N N . TRP A 1 90 ? -10.555 4.360 16.357 1.00 88.31 90 TRP A N 1
ATOM 703 C CA . TRP A 1 90 ? -9.601 4.026 17.420 1.00 88.31 90 TRP A CA 1
ATOM 704 C C . TRP A 1 90 ? -8.764 5.228 17.861 1.00 88.31 90 TRP A C 1
ATOM 706 O O . TRP A 1 90 ? -8.389 5.346 19.028 1.00 88.31 90 TRP A O 1
ATOM 716 N N . ARG A 1 91 ? -8.507 6.159 16.938 1.00 82.25 91 ARG A N 1
ATOM 717 C CA . ARG A 1 91 ? -7.725 7.370 17.204 1.00 82.25 91 ARG A CA 1
ATOM 718 C C . ARG A 1 91 ? -8.484 8.443 17.969 1.00 82.25 91 ARG A C 1
ATOM 720 O O . ARG A 1 91 ? -7.853 9.215 18.685 1.00 82.25 91 ARG A O 1
ATOM 727 N N . LYS A 1 92 ? -9.815 8.492 17.863 1.00 78.06 92 LYS A N 1
ATOM 728 C CA . LYS A 1 92 ? -10.648 9.490 18.560 1.00 78.06 92 LYS A CA 1
ATOM 729 C C . LYS A 1 92 ? -10.444 9.470 20.086 1.00 78.06 92 LYS A C 1
ATOM 731 O O . LYS A 1 92 ? -10.214 10.535 20.651 1.00 78.06 92 LYS A O 1
ATOM 736 N N . PRO A 1 93 ? -10.435 8.304 20.764 1.00 71.38 93 PRO A N 1
ATOM 737 C CA . PRO A 1 93 ? -10.087 8.211 22.184 1.00 71.38 93 PRO A CA 1
ATOM 738 C C . PRO A 1 93 ? -8.572 8.249 22.481 1.00 71.38 93 PRO A C 1
ATOM 740 O O . PRO A 1 93 ? -8.186 7.962 23.612 1.00 71.38 93 PRO A O 1
ATOM 743 N N . LEU A 1 94 ? -7.711 8.577 21.505 1.00 78.19 94 LEU A N 1
ATOM 744 C CA . LEU A 1 94 ? -6.242 8.581 21.622 1.00 78.19 94 LEU A CA 1
ATOM 745 C C . LEU A 1 94 ? -5.651 7.230 22.063 1.00 78.19 94 LEU A C 1
ATOM 747 O O . LEU A 1 94 ? -4.671 7.174 22.810 1.00 78.19 94 LEU A O 1
ATOM 751 N N . LEU A 1 95 ? -6.245 6.123 21.608 1.00 81.19 95 LEU A N 1
ATOM 752 C CA . LEU A 1 95 ? -5.700 4.798 21.886 1.00 81.19 95 LEU A CA 1
ATOM 753 C C . LEU A 1 95 ? -4.424 4.568 21.059 1.00 81.19 95 LEU A C 1
ATOM 755 O O . LEU A 1 95 ? -4.362 4.966 19.893 1.00 81.19 95 LEU A O 1
ATOM 759 N N . PRO A 1 96 ? -3.396 3.926 21.640 1.00 83.88 96 PRO A N 1
ATOM 760 C CA . PRO A 1 96 ? -2.095 3.814 20.999 1.00 83.88 96 PRO A CA 1
ATOM 761 C C . PRO A 1 96 ? -2.144 2.905 19.766 1.00 83.88 96 PRO A C 1
ATOM 763 O O . PRO A 1 96 ? -2.684 1.796 19.809 1.00 83.88 96 PRO A O 1
ATOM 766 N N . LEU A 1 97 ? -1.499 3.359 18.692 1.00 89.25 97 LEU A N 1
ATOM 767 C CA . LEU A 1 97 ? -1.173 2.571 17.509 1.00 89.25 97 LEU A CA 1
ATOM 768 C C . LEU A 1 97 ? 0.345 2.375 17.441 1.00 89.25 97 LEU A C 1
ATOM 770 O O . LEU A 1 97 ? 1.121 3.284 17.737 1.00 89.25 97 LEU A O 1
ATOM 774 N N . THR A 1 98 ? 0.779 1.160 17.112 1.00 90.75 98 THR A N 1
ATOM 775 C CA . THR A 1 98 ? 2.189 0.756 17.109 1.00 90.75 98 THR A CA 1
ATOM 776 C C . THR A 1 98 ? 2.616 0.365 15.698 1.00 90.75 98 THR A C 1
ATOM 778 O O . THR A 1 98 ? 1.783 0.071 14.840 1.00 90.75 98 THR A O 1
ATOM 781 N N . ALA A 1 99 ? 3.929 0.301 15.461 1.00 91.62 99 ALA A N 1
ATOM 782 C CA . ALA A 1 99 ? 4.476 -0.214 14.205 1.00 91.62 99 ALA A CA 1
ATOM 783 C C . ALA A 1 99 ? 4.063 -1.674 13.925 1.00 91.62 99 ALA A C 1
ATOM 785 O O . ALA A 1 99 ? 3.988 -2.083 12.767 1.00 91.62 99 ALA A O 1
ATOM 786 N N . GLU A 1 100 ? 3.739 -2.450 14.965 1.00 93.75 100 GLU A N 1
ATOM 787 C CA . GLU A 1 100 ? 3.226 -3.816 14.823 1.00 93.75 100 GLU A CA 1
ATOM 788 C C . GLU A 1 100 ? 1.825 -3.836 14.201 1.00 93.75 100 GLU A C 1
ATOM 790 O O . GLU A 1 100 ? 1.560 -4.682 13.350 1.00 93.75 100 GLU A O 1
ATOM 795 N N . HIS A 1 101 ? 0.950 -2.882 14.548 1.00 95.12 101 HIS A N 1
ATOM 796 C CA . HIS A 1 101 ? -0.357 -2.752 13.894 1.00 95.12 101 HIS A CA 1
ATOM 797 C C . HIS A 1 101 ? -0.194 -2.409 12.409 1.00 95.12 101 HIS A C 1
ATOM 799 O O . HIS A 1 101 ? -0.805 -3.073 11.571 1.00 95.12 101 HIS A O 1
ATOM 805 N N . THR A 1 102 ? 0.685 -1.453 12.077 1.00 95.94 102 THR A N 1
ATOM 806 C CA . THR A 1 102 ? 1.024 -1.131 10.680 1.00 95.94 102 THR A CA 1
ATOM 807 C C . THR A 1 102 ? 1.493 -2.377 9.934 1.00 95.94 102 THR A C 1
ATOM 809 O O . THR A 1 102 ? 0.964 -2.712 8.872 1.00 95.94 102 THR A O 1
ATOM 812 N N . SER A 1 103 ? 2.443 -3.103 10.530 1.00 96.88 103 SER A N 1
ATOM 813 C CA . SER A 1 103 ? 3.010 -4.328 9.965 1.00 96.88 103 SER A CA 1
ATOM 814 C C . SER A 1 103 ? 1.938 -5.386 9.738 1.00 96.88 103 SER A C 1
ATOM 816 O O . SER A 1 103 ? 1.915 -6.033 8.693 1.00 96.88 103 SER A O 1
ATOM 818 N N . ALA A 1 104 ? 1.035 -5.577 10.699 1.00 97.12 104 ALA A N 1
ATOM 819 C CA . ALA A 1 104 ? -0.018 -6.576 10.612 1.00 97.12 104 ALA A CA 1
ATOM 820 C C . ALA A 1 104 ? -1.025 -6.254 9.496 1.00 97.12 104 ALA A C 1
ATOM 822 O O . ALA A 1 104 ? -1.379 -7.151 8.729 1.00 97.12 104 ALA A O 1
ATOM 823 N N . VAL A 1 105 ? -1.436 -4.988 9.358 1.00 97.69 105 VAL A N 1
ATOM 824 C CA . VAL A 1 105 ? -2.352 -4.545 8.293 1.00 97.69 105 VAL A CA 1
ATOM 825 C C . VAL A 1 105 ? -1.704 -4.702 6.919 1.00 97.69 105 VAL A C 1
ATOM 827 O O . VAL A 1 105 ? -2.277 -5.363 6.053 1.00 97.69 105 VAL A O 1
ATOM 830 N N . VAL A 1 106 ? -0.488 -4.176 6.726 1.00 98.12 106 VAL A N 1
ATOM 831 C CA . VAL A 1 106 ? 0.217 -4.255 5.435 1.00 98.12 106 VAL A CA 1
ATOM 832 C C . VAL A 1 106 ? 0.45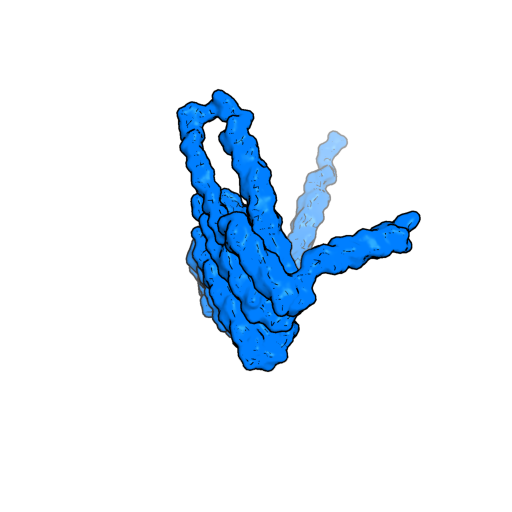5 -5.711 5.034 1.00 98.12 106 VAL A C 1
ATOM 834 O O . VAL A 1 106 ? 0.082 -6.113 3.935 1.00 98.12 106 VAL A O 1
ATOM 837 N N . ASN A 1 107 ? 0.995 -6.543 5.930 1.00 97.88 107 ASN A N 1
ATOM 838 C CA . ASN A 1 107 ? 1.255 -7.950 5.615 1.00 97.88 107 ASN A CA 1
ATOM 839 C C . ASN A 1 107 ? -0.026 -8.724 5.283 1.00 97.88 107 ASN A C 1
ATOM 841 O O . ASN A 1 107 ? -0.003 -9.605 4.423 1.00 97.88 107 ASN A O 1
ATOM 845 N N . LYS A 1 108 ? -1.153 -8.413 5.937 1.00 97.81 108 LYS A N 1
ATOM 846 C CA . LYS A 1 108 ? -2.435 -9.041 5.604 1.00 97.81 108 LYS A CA 1
ATOM 847 C C . LYS A 1 108 ? -2.968 -8.597 4.254 1.00 97.81 108 LYS A C 1
ATOM 849 O O . LYS A 1 108 ? -3.361 -9.464 3.479 1.00 97.81 108 LYS A O 1
ATOM 854 N N . ALA A 1 109 ? -2.931 -7.303 3.953 1.00 98.00 109 ALA A N 1
ATOM 855 C CA . ALA A 1 109 ? -3.337 -6.781 2.652 1.00 98.00 109 ALA A CA 1
ATOM 856 C C . ALA A 1 109 ? -2.553 -7.471 1.521 1.00 98.00 109 ALA A C 1
ATOM 858 O O . ALA A 1 109 ? -3.146 -8.036 0.601 1.00 98.00 109 ALA A O 1
ATOM 859 N N . LEU A 1 110 ? -1.226 -7.566 1.663 1.00 97.62 110 LEU A N 1
ATOM 860 C CA . LEU A 1 110 ? -0.372 -8.267 0.701 1.00 97.62 110 LEU A CA 1
ATOM 861 C C . LEU A 1 110 ? -0.668 -9.773 0.637 1.00 97.62 110 LEU A C 1
ATOM 863 O O . LEU A 1 110 ? -0.761 -10.333 -0.452 1.00 97.62 110 LEU A O 1
ATOM 867 N N . ARG A 1 111 ? -0.904 -10.438 1.776 1.00 97.25 111 ARG A N 1
ATOM 868 C CA . ARG A 1 111 ? -1.283 -11.863 1.816 1.00 97.25 111 ARG A CA 1
ATOM 869 C C . ARG A 1 111 ? -2.616 -12.145 1.121 1.00 97.25 111 ARG A C 1
ATOM 871 O O . ARG A 1 111 ? -2.784 -13.227 0.561 1.00 97.25 111 ARG A O 1
ATOM 878 N N . PHE A 1 112 ? -3.557 -11.206 1.159 1.00 95.88 112 PHE A N 1
ATOM 879 C CA . PHE A 1 112 ? -4.820 -11.301 0.426 1.00 95.88 112 PHE A CA 1
ATOM 880 C C . PHE A 1 112 ? -4.688 -10.934 -1.054 1.00 95.88 112 PHE A C 1
ATOM 882 O O . PHE A 1 112 ? -5.674 -11.007 -1.783 1.00 95.88 112 PHE A O 1
ATOM 889 N N . GLY A 1 113 ? -3.482 -10.588 -1.514 1.00 94.12 113 GLY A N 1
ATOM 890 C CA . GLY A 1 113 ? -3.249 -10.156 -2.883 1.00 94.12 113 GLY A CA 1
ATOM 891 C C . GLY A 1 113 ? -3.904 -8.809 -3.170 1.00 94.12 113 GLY A C 1
ATOM 892 O O . GLY A 1 113 ? -4.403 -8.607 -4.275 1.00 94.12 113 GLY A O 1
ATOM 893 N N . ASP A 1 114 ? -3.919 -7.899 -2.197 1.00 95.69 114 ASP A N 1
ATOM 894 C CA . ASP A 1 114 ? -4.497 -6.563 -2.330 1.00 95.69 114 ASP A CA 1
ATOM 895 C C . ASP A 1 114 ? -3.480 -5.470 -1.935 1.00 95.69 114 ASP A C 1
ATOM 897 O O . ASP A 1 114 ? -3.536 -4.901 -0.840 1.00 95.69 114 ASP A O 1
ATOM 901 N N . PRO A 1 115 ? -2.489 -5.190 -2.801 1.00 96.75 115 PRO A N 1
ATOM 902 C CA . PRO A 1 115 ? -1.544 -4.101 -2.583 1.00 96.75 115 PRO A CA 1
ATOM 903 C C . PRO A 1 115 ? -2.218 -2.722 -2.637 1.00 96.75 115 PRO A C 1
ATOM 905 O O . PRO A 1 115 ? -1.718 -1.803 -1.993 1.00 96.75 115 PRO A O 1
ATOM 908 N N . ASP A 1 116 ? -3.361 -2.566 -3.318 1.00 96.75 116 ASP A N 1
ATOM 909 C CA . ASP A 1 116 ? -4.114 -1.304 -3.320 1.00 96.75 116 ASP A CA 1
ATOM 910 C C . ASP A 1 116 ? -4.635 -0.976 -1.924 1.00 96.75 116 ASP A C 1
ATOM 912 O O . ASP A 1 116 ? -4.558 0.172 -1.488 1.00 96.75 116 ASP A O 1
ATOM 916 N N . LEU A 1 117 ? -5.116 -1.977 -1.186 1.00 96.69 117 LEU A N 1
ATOM 917 C CA . LEU A 1 117 ? -5.535 -1.796 0.198 1.00 96.69 117 LEU A CA 1
ATOM 918 C C . LEU A 1 117 ? -4.361 -1.403 1.107 1.00 96.69 117 LEU A C 1
ATOM 920 O O . LEU A 1 117 ? -4.501 -0.506 1.942 1.00 96.69 117 LEU A O 1
ATOM 924 N N . ALA A 1 118 ? -3.184 -2.011 0.910 1.00 97.81 118 ALA A N 1
ATOM 925 C CA . ALA A 1 118 ? -1.967 -1.609 1.619 1.00 97.81 118 ALA A CA 1
ATOM 926 C C . ALA A 1 118 ? -1.583 -0.155 1.295 1.00 97.81 118 ALA A C 1
ATOM 928 O O . ALA A 1 118 ? -1.267 0.618 2.199 1.00 97.81 118 ALA A O 1
ATOM 929 N N . LEU A 1 119 ? -1.655 0.238 0.020 1.00 97.38 119 LEU A N 1
ATOM 930 C CA . LEU A 1 119 ? -1.350 1.594 -0.439 1.00 97.38 119 LEU A CA 1
ATOM 931 C C . LEU A 1 119 ? -2.385 2.621 0.015 1.00 97.38 119 LEU A C 1
ATOM 933 O O . LEU A 1 119 ? -2.007 3.746 0.316 1.00 97.38 119 LEU A O 1
ATOM 937 N N . ARG A 1 120 ? -3.664 2.255 0.130 1.00 95.75 120 ARG A N 1
ATOM 938 C CA . ARG A 1 120 ? -4.709 3.112 0.709 1.00 95.75 120 ARG A CA 1
ATOM 939 C C . ARG A 1 120 ? -4.424 3.391 2.181 1.00 95.75 120 ARG A C 1
ATOM 941 O O . ARG A 1 120 ? -4.495 4.538 2.608 1.00 95.75 120 ARG A O 1
ATOM 948 N N . TYR A 1 121 ? -4.041 2.357 2.927 1.00 96.38 121 TYR A N 1
ATOM 949 C CA . TYR A 1 121 ? -3.663 2.492 4.329 1.00 96.38 121 TYR A CA 1
ATOM 950 C C . TYR A 1 121 ? -2.398 3.349 4.499 1.00 96.38 121 TYR A C 1
ATOM 952 O O . TYR A 1 121 ? -2.417 4.342 5.222 1.00 96.38 121 TYR A O 1
ATOM 960 N N . LEU A 1 122 ? -1.316 3.034 3.778 1.00 96.75 122 LEU A N 1
ATOM 961 C CA . LEU A 1 122 ? -0.064 3.804 3.818 1.00 96.75 122 LEU A CA 1
ATOM 962 C C . LEU A 1 122 ? -0.214 5.213 3.214 1.00 96.75 122 LEU A C 1
ATOM 964 O O . LEU A 1 122 ? 0.534 6.119 3.569 1.00 96.75 122 LEU A O 1
ATOM 968 N N . GLY A 1 123 ? -1.159 5.417 2.300 1.00 95.62 123 GLY A N 1
ATOM 969 C CA . GLY A 1 123 ? -1.401 6.672 1.586 1.00 95.62 123 GLY A CA 1
ATOM 970 C C . GLY A 1 123 ? -1.981 7.788 2.447 1.00 95.62 123 GLY A C 1
ATOM 971 O O . GLY A 1 123 ? -1.802 8.961 2.103 1.00 95.62 123 GLY A O 1
ATOM 972 N N . ASN A 1 124 ? -2.615 7.421 3.566 1.00 92.69 124 ASN A N 1
ATOM 973 C CA . ASN A 1 124 ? -3.310 8.324 4.481 1.00 92.69 124 ASN A CA 1
ATOM 974 C C . ASN A 1 124 ? -2.736 8.217 5.911 1.00 92.69 124 ASN A C 1
ATOM 976 O O . ASN A 1 124 ? -3.442 7.814 6.843 1.00 92.69 124 ASN A O 1
ATOM 980 N N . PRO A 1 125 ? -1.450 8.577 6.126 1.00 89.62 125 PRO A N 1
ATOM 981 C CA . PRO A 1 125 ? -0.804 8.456 7.435 1.00 89.62 125 PRO A CA 1
ATOM 982 C C . PRO A 1 125 ? -1.525 9.255 8.519 1.00 89.62 125 PRO A C 1
ATOM 984 O O . PRO A 1 125 ? -1.638 8.797 9.655 1.00 89.62 125 PRO A O 1
ATOM 987 N N . GLU A 1 126 ? -2.049 10.427 8.156 1.00 87.81 126 GLU A N 1
ATOM 988 C CA . GLU A 1 126 ? -2.781 11.305 9.063 1.00 87.81 126 GLU A CA 1
ATOM 989 C C . GLU A 1 126 ? -4.134 10.756 9.473 1.00 87.81 126 GLU A C 1
ATOM 991 O O . GLU A 1 126 ? -4.595 11.124 10.544 1.00 87.81 126 GLU A O 1
ATOM 996 N N . GLU A 1 127 ? -4.772 9.917 8.656 1.00 89.44 127 GLU A N 1
ATOM 997 C CA . GLU A 1 127 ? -6.088 9.340 8.928 1.00 89.44 127 GLU A CA 1
ATOM 998 C C . GLU A 1 127 ? -5.961 8.104 9.826 1.00 89.44 127 GLU A C 1
ATOM 1000 O O . GLU A 1 127 ? -6.716 7.950 10.790 1.00 89.44 127 GLU A O 1
ATOM 1005 N N . HIS A 1 128 ? -4.940 7.278 9.582 1.00 88.69 128 HIS A N 1
ATOM 1006 C CA . HIS A 1 128 ? -4.785 5.988 10.252 1.00 88.69 128 HIS A CA 1
ATOM 1007 C C . HIS A 1 128 ? -3.622 5.898 11.266 1.00 88.69 128 HIS A C 1
ATOM 1009 O O . HIS A 1 128 ? -3.351 4.807 11.760 1.00 88.69 128 HIS A O 1
ATOM 1015 N N . ASP A 1 129 ? -2.944 7.010 11.590 1.00 88.31 129 ASP A N 1
ATOM 1016 C CA . ASP A 1 129 ? -1.726 7.069 12.439 1.00 88.31 129 ASP A CA 1
ATOM 1017 C C . ASP A 1 129 ? -0.663 6.037 12.042 1.00 88.31 129 ASP A C 1
ATOM 1019 O O . ASP A 1 129 ? -0.137 5.294 12.875 1.00 88.31 129 ASP A O 1
ATOM 1023 N N . VAL A 1 130 ? -0.376 5.950 10.746 1.00 91.56 130 VAL A N 1
ATOM 1024 C CA . VAL A 1 130 ? 0.552 4.947 10.217 1.00 91.56 130 VAL A CA 1
ATOM 1025 C C . VAL A 1 130 ? 1.939 5.131 10.833 1.00 91.56 130 VAL A C 1
ATOM 1027 O O . VAL A 1 130 ? 2.558 6.190 10.731 1.00 91.56 130 VAL A O 1
ATOM 1030 N N . ARG A 1 131 ? 2.462 4.057 11.434 1.00 91.38 131 ARG A N 1
ATOM 1031 C CA . ARG A 1 131 ? 3.824 3.985 11.983 1.00 91.38 131 ARG A CA 1
ATOM 1032 C C . ARG A 1 131 ? 4.663 3.055 11.116 1.00 91.38 131 ARG A C 1
ATOM 1034 O O . ARG A 1 131 ? 4.590 1.841 11.290 1.00 91.38 131 ARG A O 1
ATOM 1041 N N . THR A 1 132 ? 5.423 3.610 10.179 1.00 92.19 132 THR A N 1
ATOM 1042 C CA . THR A 1 132 ? 6.282 2.850 9.257 1.00 92.19 132 THR A CA 1
ATOM 1043 C C . THR A 1 132 ? 7.736 3.292 9.378 1.00 92.19 132 THR A C 1
ATOM 1045 O O . THR A 1 132 ? 8.009 4.463 9.623 1.00 92.19 132 THR A O 1
ATOM 1048 N N . ASP A 1 133 ? 8.661 2.353 9.198 1.00 90.75 133 ASP A N 1
ATOM 1049 C CA . ASP A 1 133 ? 10.107 2.583 9.091 1.00 90.75 133 ASP A CA 1
ATOM 1050 C C . ASP A 1 133 ? 10.597 2.595 7.630 1.00 90.75 133 ASP A C 1
ATOM 1052 O O . ASP A 1 133 ? 11.794 2.596 7.364 1.00 90.75 133 ASP A O 1
ATOM 1056 N N . GLY A 1 134 ? 9.665 2.564 6.675 1.00 91.75 134 GLY A N 1
ATOM 1057 C CA . GLY A 1 134 ? 9.953 2.501 5.246 1.00 91.75 134 GLY A CA 1
ATOM 1058 C C . GLY A 1 134 ? 9.960 1.084 4.663 1.00 91.75 134 GLY A C 1
ATOM 1059 O O . GLY A 1 134 ? 9.639 0.929 3.487 1.00 91.75 134 GLY A O 1
ATOM 1060 N N . SER A 1 135 ? 10.215 0.041 5.462 1.00 94.75 135 SER A N 1
ATOM 1061 C CA . SER A 1 135 ? 10.315 -1.348 4.968 1.00 94.75 135 SER A CA 1
ATOM 1062 C C . SER A 1 135 ? 9.006 -1.881 4.370 1.00 94.75 135 SER A C 1
ATOM 1064 O O . SER A 1 135 ? 9.010 -2.712 3.463 1.00 94.75 135 SER A O 1
ATOM 1066 N N . HIS A 1 136 ? 7.865 -1.351 4.816 1.00 96.19 136 HIS A N 1
ATOM 1067 C CA . HIS A 1 136 ? 6.550 -1.671 4.260 1.00 96.19 136 HIS A CA 1
ATOM 1068 C C . HIS A 1 136 ? 6.426 -1.311 2.774 1.00 96.19 136 HIS A C 1
ATOM 1070 O O . HIS A 1 136 ? 5.746 -2.023 2.038 1.00 96.19 136 HIS A O 1
ATOM 1076 N N . PHE A 1 137 ? 7.092 -0.246 2.315 1.00 97.12 137 PHE A N 1
ATOM 1077 C CA . PHE A 1 137 ? 7.093 0.121 0.897 1.00 97.12 137 PHE A CA 1
ATOM 1078 C C . PHE A 1 137 ? 7.879 -0.883 0.060 1.00 97.12 137 PHE A C 1
ATOM 1080 O O . PHE A 1 137 ? 7.438 -1.221 -1.034 1.00 97.12 137 PHE A O 1
ATOM 1087 N N . ASP A 1 138 ? 8.977 -1.422 0.596 1.00 96.00 138 ASP A N 1
ATOM 1088 C CA . ASP A 1 138 ? 9.758 -2.467 -0.071 1.00 96.00 138 ASP A CA 1
ATOM 1089 C C . ASP A 1 138 ? 8.916 -3.742 -0.248 1.00 96.00 138 ASP A C 1
ATOM 1091 O O . ASP A 1 138 ? 8.941 -4.364 -1.310 1.00 96.00 138 ASP A O 1
ATOM 1095 N N . LEU A 1 139 ? 8.123 -4.108 0.770 1.00 97.38 139 LEU A N 1
ATOM 1096 C CA . LEU A 1 139 ? 7.211 -5.258 0.715 1.00 97.38 139 LEU A CA 1
ATOM 1097 C C . LEU A 1 139 ? 6.112 -5.075 -0.336 1.00 97.38 139 LEU A C 1
ATOM 1099 O O . LEU A 1 139 ? 5.856 -5.990 -1.121 1.00 97.38 139 LEU A O 1
ATOM 1103 N N . VAL A 1 140 ? 5.473 -3.902 -0.360 1.00 98.38 140 VAL A N 1
ATOM 1104 C CA . VAL A 1 140 ? 4.440 -3.580 -1.355 1.00 98.38 140 VAL A CA 1
ATOM 1105 C C . VAL A 1 140 ? 5.041 -3.597 -2.758 1.00 98.38 140 VAL A C 1
ATOM 1107 O O . VAL A 1 140 ? 4.497 -4.251 -3.646 1.00 98.38 140 VAL A O 1
ATOM 1110 N N . LEU A 1 141 ? 6.194 -2.949 -2.950 1.00 98.19 141 LEU A N 1
ATOM 1111 C CA . LEU A 1 141 ? 6.879 -2.903 -4.237 1.00 98.19 141 LEU A CA 1
ATOM 1112 C C . LEU A 1 141 ? 7.234 -4.310 -4.731 1.00 98.19 141 LEU A C 1
ATOM 1114 O O . LEU A 1 141 ? 6.937 -4.644 -5.877 1.00 98.19 141 LEU A O 1
ATOM 1118 N N . ALA A 1 142 ? 7.809 -5.153 -3.870 1.00 97.69 142 ALA A N 1
ATOM 1119 C CA . ALA A 1 142 ? 8.154 -6.530 -4.212 1.00 97.69 142 ALA A CA 1
ATOM 1120 C C . ALA A 1 142 ? 6.926 -7.353 -4.640 1.00 97.69 142 ALA A C 1
ATOM 1122 O O . ALA A 1 142 ? 6.997 -8.108 -5.613 1.00 97.69 142 ALA A O 1
ATOM 1123 N N . GLU A 1 143 ? 5.789 -7.189 -3.959 1.00 98.06 143 GLU A N 1
ATOM 1124 C CA . GLU A 1 143 ? 4.542 -7.860 -4.334 1.00 98.06 143 GLU A CA 1
ATOM 1125 C C . GLU A 1 143 ? 3.996 -7.349 -5.677 1.00 98.06 143 GLU A C 1
ATOM 1127 O O . GLU A 1 143 ? 3.583 -8.153 -6.517 1.00 98.06 143 GLU A O 1
ATOM 1132 N N . CYS A 1 144 ? 4.050 -6.040 -5.938 1.00 98.19 144 CYS A N 1
ATOM 1133 C CA . CYS A 1 144 ? 3.665 -5.484 -7.235 1.00 98.19 144 CYS A CA 1
ATOM 1134 C C . CYS A 1 144 ? 4.549 -6.032 -8.365 1.00 98.19 144 CYS A C 1
ATOM 1136 O O . CYS A 1 144 ? 4.023 -6.456 -9.395 1.00 98.19 144 CYS A O 1
ATOM 1138 N N . VAL A 1 145 ? 5.873 -6.101 -8.172 1.00 98.06 145 VAL A N 1
ATOM 1139 C CA . VAL A 1 145 ? 6.808 -6.694 -9.150 1.00 98.06 145 VAL A CA 1
ATOM 1140 C C . VAL A 1 145 ? 6.465 -8.159 -9.415 1.00 98.06 145 VAL A C 1
ATOM 1142 O O . VAL A 1 145 ? 6.338 -8.573 -10.568 1.00 98.06 145 VAL A O 1
ATOM 1145 N N . ARG A 1 146 ? 6.216 -8.942 -8.359 1.00 97.75 146 ARG A N 1
ATOM 1146 C CA . ARG A 1 146 ? 5.802 -10.345 -8.483 1.00 97.75 146 ARG A CA 1
ATOM 1147 C C . ARG A 1 146 ? 4.526 -10.490 -9.322 1.00 97.75 146 ARG A C 1
ATOM 1149 O O . ARG A 1 146 ? 4.443 -11.390 -10.160 1.00 97.75 146 ARG A O 1
ATOM 1156 N N . ARG A 1 147 ? 3.535 -9.619 -9.106 1.00 96.94 147 ARG A N 1
ATOM 1157 C CA . ARG A 1 147 ? 2.266 -9.604 -9.857 1.00 96.94 147 ARG A CA 1
ATOM 1158 C C . ARG A 1 147 ? 2.449 -9.190 -11.310 1.00 96.94 147 ARG A C 1
ATOM 1160 O O . ARG A 1 147 ? 1.809 -9.776 -12.179 1.00 96.94 147 ARG A O 1
ATOM 1167 N N . PHE A 1 148 ? 3.319 -8.223 -11.573 1.00 97.38 148 PHE A N 1
ATOM 1168 C CA . PHE A 1 148 ? 3.676 -7.814 -12.927 1.00 97.38 148 PHE A CA 1
ATOM 1169 C C . PHE A 1 148 ? 4.289 -8.979 -13.709 1.00 97.38 148 PHE A C 1
ATOM 1171 O O . PHE A 1 148 ? 3.824 -9.307 -14.800 1.00 97.38 148 PHE A O 1
ATOM 1178 N N . ASP A 1 149 ? 5.263 -9.677 -13.120 1.00 97.00 149 ASP A N 1
ATOM 1179 C CA . ASP A 1 149 ? 5.893 -10.844 -13.745 1.00 97.00 149 ASP A CA 1
ATOM 1180 C C . ASP A 1 149 ? 4.898 -11.987 -13.983 1.00 97.00 149 ASP A C 1
ATOM 1182 O O . ASP A 1 149 ? 4.960 -12.687 -15.000 1.00 97.00 149 ASP A O 1
ATOM 1186 N N . GLU A 1 150 ? 3.969 -12.197 -13.049 1.00 96.62 150 GLU A N 1
ATOM 1187 C CA . GLU A 1 150 ? 2.888 -13.167 -13.202 1.00 96.62 150 GLU A CA 1
ATOM 1188 C C . GLU A 1 150 ? 1.952 -12.791 -14.357 1.00 96.62 150 GLU A C 1
ATOM 1190 O O . GLU A 1 150 ? 1.700 -13.635 -15.219 1.00 96.62 150 GLU A O 1
ATOM 1195 N N . ALA A 1 151 ? 1.502 -11.534 -14.416 1.00 96.62 151 ALA A N 1
ATOM 1196 C CA . ALA A 1 151 ? 0.642 -11.008 -15.473 1.00 96.62 151 ALA A CA 1
ATOM 1197 C C . ALA A 1 151 ? 1.292 -11.131 -16.855 1.00 96.62 151 ALA A C 1
ATOM 1199 O O . ALA A 1 151 ? 0.679 -11.644 -17.793 1.00 96.62 151 ALA A O 1
ATOM 1200 N N . LYS A 1 152 ? 2.573 -10.768 -16.955 1.00 95.38 152 LYS A N 1
ATOM 1201 C CA . LYS A 1 152 ? 3.368 -10.913 -18.173 1.00 95.38 152 LYS A CA 1
ATOM 1202 C C . LYS A 1 152 ? 3.482 -12.375 -18.609 1.00 95.38 152 LYS A C 1
ATOM 1204 O O . LYS A 1 152 ? 3.331 -12.681 -19.788 1.00 95.38 152 LYS A O 1
ATOM 1209 N N . ARG A 1 153 ? 3.702 -13.309 -17.675 1.00 95.69 153 ARG A N 1
ATOM 1210 C CA . ARG A 1 153 ? 3.795 -14.752 -17.981 1.00 95.69 153 ARG A CA 1
ATOM 1211 C C . ARG A 1 153 ? 2.494 -15.313 -18.556 1.00 95.69 153 ARG A C 1
ATOM 1213 O O . ARG A 1 153 ? 2.548 -16.198 -19.409 1.00 95.69 153 ARG A O 1
ATOM 1220 N N . VAL A 1 154 ? 1.346 -14.826 -18.088 1.00 96.81 154 VAL A N 1
ATOM 1221 C CA . VAL A 1 154 ? 0.024 -15.257 -18.574 1.00 96.81 154 VAL A CA 1
ATOM 1222 C C . VAL A 1 154 ? -0.514 -14.395 -19.724 1.00 96.81 154 VAL A C 1
ATOM 1224 O O . VAL A 1 154 ? -1.619 -14.653 -20.191 1.00 96.81 154 VAL A O 1
ATOM 1227 N N . ASN A 1 155 ? 0.272 -13.429 -20.217 1.00 95.06 155 ASN A N 1
ATOM 1228 C CA . ASN A 1 155 ? -0.109 -12.453 -21.245 1.00 95.06 155 ASN A CA 1
ATOM 1229 C C . ASN A 1 155 ? -1.406 -11.693 -20.906 1.00 95.06 155 ASN A C 1
ATOM 1231 O O . ASN A 1 155 ? -2.284 -11.549 -21.757 1.00 95.06 155 ASN A O 1
ATOM 1235 N N . ASP A 1 156 ? -1.535 -11.224 -19.663 1.00 97.38 156 ASP A N 1
ATOM 1236 C CA . ASP A 1 156 ? -2.647 -10.378 -19.220 1.00 97.38 156 ASP A CA 1
ATOM 1237 C C . ASP A 1 156 ? -2.194 -8.904 -19.163 1.00 97.38 156 ASP A C 1
ATOM 1239 O O . ASP A 1 156 ? -1.649 -8.467 -18.144 1.00 97.38 156 ASP A O 1
ATOM 1243 N N . PRO A 1 157 ? -2.399 -8.124 -20.245 1.00 95.06 157 PRO A N 1
ATOM 1244 C CA . PRO A 1 157 ? -1.923 -6.745 -20.327 1.00 95.06 157 PRO A CA 1
ATOM 1245 C C . PRO A 1 157 ? -2.615 -5.819 -19.318 1.00 95.06 157 PRO A C 1
ATOM 1247 O O . PRO A 1 157 ? -2.030 -4.829 -18.887 1.00 95.06 157 PRO A O 1
ATOM 1250 N N . VAL A 1 158 ? -3.848 -6.134 -18.906 1.00 96.56 158 VAL A N 1
ATOM 1251 C CA . VAL A 1 158 ? -4.581 -5.324 -17.924 1.00 96.56 158 VAL A CA 1
ATOM 1252 C C . VAL A 1 158 ? -3.948 -5.497 -16.551 1.00 96.56 158 VAL A C 1
ATOM 1254 O O . VAL A 1 158 ? -3.658 -4.511 -15.879 1.00 96.56 158 VAL A O 1
ATOM 1257 N N . ARG A 1 159 ? -3.677 -6.740 -16.138 1.00 96.81 159 ARG A N 1
ATOM 1258 C CA . ARG A 1 159 ? -2.996 -6.999 -14.860 1.00 96.81 159 ARG A CA 1
ATOM 1259 C C . ARG A 1 159 ? -1.561 -6.489 -14.847 1.00 96.81 159 ARG A C 1
ATOM 1261 O O . ARG A 1 159 ? -1.103 -6.053 -13.795 1.00 96.81 159 ARG A O 1
ATOM 1268 N N . GLU A 1 160 ? -0.873 -6.542 -15.987 1.00 96.31 160 GLU A N 1
ATOM 1269 C CA . GLU A 1 160 ? 0.471 -5.981 -16.133 1.00 96.31 160 GLU A CA 1
ATOM 1270 C C . GLU A 1 160 ? 0.445 -4.468 -15.867 1.00 96.31 160 GLU A C 1
ATOM 1272 O O . GLU A 1 160 ? 1.208 -3.982 -15.033 1.00 96.31 160 GLU A O 1
ATOM 1277 N N . LEU A 1 161 ? -0.490 -3.741 -16.494 1.00 95.88 161 LEU A N 1
ATOM 1278 C CA . LEU A 1 161 ? -0.639 -2.299 -16.295 1.00 95.88 161 LEU A CA 1
ATOM 1279 C C . LEU A 1 161 ? -1.062 -1.940 -14.864 1.00 95.88 161 LEU A C 1
ATOM 1281 O O . LEU A 1 161 ? -0.477 -1.034 -14.282 1.00 95.88 161 LEU A O 1
ATOM 1285 N N . VAL A 1 162 ? -2.004 -2.677 -14.266 1.00 96.81 162 VAL A N 1
ATOM 1286 C CA . VAL A 1 162 ? -2.431 -2.452 -12.870 1.00 96.81 162 VAL A CA 1
ATOM 1287 C C . VAL A 1 162 ? -1.267 -2.638 -11.896 1.00 96.81 162 VAL A C 1
ATOM 1289 O O . VAL A 1 162 ? -1.065 -1.814 -11.008 1.00 96.81 162 VAL A O 1
ATOM 1292 N N . ALA A 1 163 ? -0.466 -3.695 -12.062 1.00 97.38 163 ALA A N 1
ATOM 1293 C CA . ALA A 1 163 ? 0.712 -3.900 -11.224 1.00 97.38 163 ALA A CA 1
ATOM 1294 C C . ALA A 1 163 ? 1.727 -2.759 -11.397 1.00 97.38 163 ALA A C 1
ATOM 1296 O O . ALA A 1 163 ? 2.343 -2.327 -10.424 1.00 97.38 163 ALA A O 1
ATOM 1297 N N . LEU A 1 164 ? 1.867 -2.237 -12.618 1.00 96.81 164 LEU A N 1
ATOM 1298 C CA . LEU A 1 164 ? 2.719 -1.089 -12.896 1.00 96.81 164 LEU A CA 1
ATOM 1299 C C . LEU A 1 164 ? 2.200 0.199 -12.236 1.00 96.81 164 LEU A C 1
ATOM 1301 O O . LEU A 1 164 ? 2.976 0.908 -11.598 1.00 96.81 164 LEU A O 1
ATOM 1305 N N . ASP A 1 165 ? 0.899 0.485 -12.333 1.00 97.44 165 ASP A N 1
ATOM 1306 C CA . ASP A 1 165 ? 0.248 1.611 -11.647 1.00 97.44 165 ASP A CA 1
ATOM 1307 C C . ASP A 1 165 ? 0.517 1.559 -10.137 1.00 97.44 165 ASP A C 1
ATOM 1309 O O . ASP A 1 165 ? 0.909 2.559 -9.535 1.00 97.44 165 ASP A O 1
ATOM 1313 N N . GLN A 1 166 ? 0.399 0.374 -9.536 1.00 98.06 166 GLN A N 1
ATOM 1314 C CA . GLN A 1 166 ? 0.661 0.148 -8.113 1.00 98.06 166 GLN A CA 1
ATOM 1315 C C . GLN A 1 166 ? 2.127 0.388 -7.729 1.00 98.06 166 GLN A C 1
ATOM 1317 O O . GLN A 1 166 ? 2.404 0.919 -6.650 1.00 98.06 166 GLN A O 1
ATOM 1322 N N . MET A 1 167 ? 3.085 0.052 -8.598 1.00 98.00 167 MET A N 1
ATOM 1323 C CA . MET A 1 167 ? 4.501 0.366 -8.370 1.00 98.00 167 MET A CA 1
ATOM 1324 C C . MET A 1 167 ? 4.748 1.877 -8.340 1.00 98.00 167 MET A C 1
ATOM 1326 O O . MET A 1 167 ? 5.370 2.383 -7.406 1.00 98.00 167 MET A O 1
ATOM 1330 N N . TYR A 1 168 ? 4.218 2.616 -9.318 1.00 96.06 168 TYR A N 1
ATOM 1331 C CA . TYR A 1 168 ? 4.340 4.077 -9.347 1.00 96.06 168 TYR A CA 1
ATOM 1332 C C . TYR A 1 168 ? 3.593 4.743 -8.186 1.00 96.06 168 TYR A C 1
ATOM 1334 O O . TYR A 1 168 ? 4.096 5.701 -7.595 1.00 96.06 168 TYR A O 1
ATOM 1342 N N . LEU A 1 169 ? 2.434 4.209 -7.795 1.00 96.69 169 LEU A N 1
ATOM 1343 C CA . LEU A 1 169 ? 1.709 4.675 -6.617 1.00 96.69 169 LEU A CA 1
ATOM 1344 C C . LEU A 1 169 ? 2.520 4.447 -5.335 1.00 96.69 169 LEU A C 1
ATOM 1346 O O . LEU A 1 169 ? 2.562 5.334 -4.486 1.00 96.69 169 LEU A O 1
ATOM 1350 N N . THR A 1 170 ? 3.232 3.322 -5.218 1.00 97.50 170 THR A N 1
ATOM 1351 C CA . THR A 1 170 ? 4.165 3.077 -4.103 1.00 97.50 170 THR A CA 1
ATOM 1352 C C . THR A 1 170 ? 5.215 4.184 -3.992 1.00 97.50 170 THR A C 1
ATOM 1354 O O . THR A 1 170 ? 5.437 4.693 -2.893 1.00 97.50 170 THR A O 1
ATOM 1357 N N . LEU A 1 171 ? 5.811 4.616 -5.113 1.00 94.25 171 LEU A N 1
ATOM 1358 C CA . LEU A 1 171 ? 6.769 5.732 -5.131 1.00 94.25 171 LEU A CA 1
ATOM 1359 C C . LEU A 1 171 ? 6.128 7.038 -4.656 1.00 94.25 171 LEU A C 1
ATOM 1361 O O . LEU A 1 171 ? 6.686 7.735 -3.808 1.00 94.25 171 LEU A O 1
ATOM 1365 N N . ALA A 1 172 ? 4.942 7.354 -5.180 1.00 92.75 172 ALA A N 1
ATOM 1366 C CA . ALA A 1 172 ? 4.222 8.572 -4.828 1.00 92.75 172 ALA A CA 1
ATOM 1367 C C . ALA A 1 172 ? 3.854 8.611 -3.338 1.00 92.75 172 ALA A C 1
ATOM 1369 O O . ALA A 1 172 ? 3.992 9.651 -2.695 1.00 92.75 172 ALA A O 1
ATOM 1370 N N . VAL A 1 173 ? 3.417 7.480 -2.773 1.00 95.12 173 VAL A N 1
ATOM 1371 C CA . VAL A 1 173 ? 3.097 7.379 -1.345 1.00 95.12 173 VAL A CA 1
ATOM 1372 C C . VAL A 1 173 ? 4.362 7.484 -0.498 1.00 95.12 173 VAL A C 1
ATOM 1374 O O . VAL A 1 173 ? 4.373 8.287 0.431 1.00 95.12 173 VAL A O 1
ATOM 1377 N N . LEU A 1 174 ? 5.436 6.757 -0.827 1.00 94.12 174 LEU A N 1
ATOM 1378 C CA . LEU A 1 174 ? 6.719 6.849 -0.118 1.00 94.12 174 LEU A CA 1
ATOM 1379 C C . LEU A 1 174 ? 7.249 8.294 -0.092 1.00 94.12 174 LEU A C 1
ATOM 1381 O O . LEU A 1 174 ? 7.757 8.749 0.934 1.00 94.12 174 LEU A O 1
ATOM 1385 N N . GLY A 1 175 ? 7.062 9.047 -1.180 1.00 89.62 175 GLY A N 1
ATOM 1386 C CA . GLY A 1 175 ? 7.448 10.458 -1.273 1.00 89.62 175 GLY A CA 1
ATOM 1387 C C . GLY A 1 175 ? 6.849 11.346 -0.176 1.00 89.62 175 GLY A C 1
ATOM 1388 O O . GLY A 1 175 ? 7.513 12.278 0.282 1.00 89.62 175 GLY A O 1
ATOM 1389 N N . ARG A 1 176 ? 5.645 11.012 0.316 1.00 89.25 176 ARG A N 1
ATOM 1390 C CA . ARG A 1 176 ? 4.937 11.757 1.375 1.00 89.25 176 ARG A CA 1
ATOM 1391 C C . ARG A 1 176 ? 5.554 11.586 2.767 1.00 89.25 176 ARG A C 1
ATOM 1393 O O . ARG A 1 176 ? 5.248 12.361 3.668 1.00 89.25 176 ARG A O 1
ATOM 1400 N N . TYR A 1 177 ? 6.419 10.594 2.972 1.00 91.31 177 TYR A N 1
ATOM 1401 C CA . TYR A 1 177 ? 6.982 10.269 4.285 1.00 91.31 177 TYR A CA 1
ATOM 1402 C C . TYR A 1 177 ? 8.299 11.007 4.549 1.00 91.31 177 TYR A C 1
ATOM 1404 O O . TYR A 1 177 ? 9.350 10.397 4.726 1.00 91.31 177 TYR A O 1
ATOM 1412 N N . GLU A 1 178 ? 8.245 12.340 4.596 1.00 87.62 178 GLU A N 1
ATOM 1413 C CA . GLU A 1 178 ? 9.434 13.213 4.680 1.00 87.62 178 GLU A CA 1
ATOM 1414 C C . GLU A 1 178 ? 10.316 12.990 5.912 1.00 87.62 178 GLU A C 1
ATOM 1416 O O . GLU A 1 178 ? 11.501 13.310 5.902 1.00 87.62 178 GLU A O 1
ATOM 1421 N N . HIS A 1 179 ? 9.732 12.435 6.969 1.00 86.19 179 HIS A N 1
ATOM 1422 C CA . HIS A 1 179 ? 10.396 12.166 8.238 1.00 86.19 179 HIS A CA 1
ATOM 1423 C C . HIS A 1 179 ? 11.203 10.858 8.246 1.00 86.19 179 HIS A C 1
ATOM 1425 O O . HIS A 1 179 ? 11.883 10.585 9.237 1.00 86.19 179 HIS A O 1
ATOM 1431 N N . LEU A 1 180 ? 11.119 10.029 7.196 1.00 89.75 180 LEU A N 1
ATOM 1432 C CA . LEU A 1 180 ? 11.909 8.802 7.116 1.00 89.75 180 LEU A CA 1
ATOM 1433 C C . LEU A 1 180 ? 13.393 9.141 6.887 1.00 89.75 180 LEU A C 1
ATOM 1435 O O . LEU A 1 180 ? 13.713 9.867 5.943 1.00 89.75 180 LEU A O 1
ATOM 1439 N N . PRO A 1 181 ? 14.308 8.610 7.718 1.00 84.81 181 PRO A N 1
ATOM 1440 C CA . PRO A 1 181 ? 15.716 9.004 7.703 1.00 84.81 181 PRO A CA 1
ATOM 1441 C C . PRO A 1 181 ? 16.459 8.614 6.417 1.00 84.81 181 PRO A C 1
ATOM 1443 O O . PRO A 1 181 ? 17.439 9.264 6.078 1.00 84.81 181 PRO A O 1
ATOM 1446 N N . ASP A 1 182 ? 15.995 7.584 5.709 1.00 87.88 182 ASP A N 1
ATOM 1447 C CA . ASP A 1 182 ? 16.568 7.036 4.472 1.00 87.88 182 ASP A CA 1
ATOM 1448 C C . ASP A 1 182 ? 15.607 7.184 3.274 1.00 87.88 182 ASP A C 1
ATOM 1450 O O . ASP A 1 182 ? 15.654 6.416 2.307 1.00 87.88 182 ASP A O 1
ATOM 1454 N N . ARG A 1 183 ? 14.686 8.164 3.333 1.00 88.06 183 ARG A N 1
ATOM 1455 C CA . ARG A 1 183 ? 13.641 8.359 2.312 1.00 88.06 183 ARG A CA 1
ATOM 1456 C C . ARG A 1 183 ? 14.224 8.485 0.907 1.00 88.06 183 ARG A C 1
ATOM 1458 O O . ARG A 1 183 ? 13.684 7.892 -0.023 1.00 88.06 183 ARG A O 1
ATOM 1465 N N . LEU A 1 184 ? 15.271 9.294 0.733 1.00 87.38 184 LEU A N 1
ATOM 1466 C CA . LEU A 1 184 ? 15.818 9.596 -0.593 1.00 87.38 184 LEU A CA 1
ATOM 1467 C C . LEU A 1 184 ? 16.509 8.372 -1.197 1.00 87.38 184 LEU A C 1
ATOM 1469 O O . LEU A 1 184 ? 16.287 8.070 -2.367 1.00 87.38 184 LEU A O 1
ATOM 1473 N N . GLU A 1 185 ? 17.275 7.629 -0.398 1.00 88.81 185 GLU A N 1
ATOM 1474 C CA . GLU A 1 185 ? 17.899 6.367 -0.800 1.00 88.81 185 GLU A CA 1
ATOM 1475 C C . GLU A 1 185 ? 16.845 5.329 -1.187 1.00 88.81 185 GLU A C 1
ATOM 1477 O O . GLU A 1 185 ? 16.966 4.674 -2.227 1.00 88.81 185 GLU A O 1
ATOM 1482 N N . ARG A 1 186 ? 15.773 5.214 -0.394 1.00 90.88 186 ARG A N 1
ATOM 1483 C CA . ARG A 1 186 ? 14.652 4.315 -0.693 1.00 90.88 186 ARG A CA 1
ATOM 1484 C C . ARG A 1 186 ? 13.923 4.711 -1.963 1.00 90.88 186 ARG A C 1
ATOM 1486 O O . ARG A 1 186 ? 13.671 3.847 -2.793 1.00 90.88 186 ARG A O 1
ATOM 1493 N N . LEU A 1 187 ? 13.612 5.994 -2.148 1.00 90.56 187 LEU A N 1
ATOM 1494 C CA . LEU A 1 187 ? 12.973 6.478 -3.371 1.00 90.56 187 LEU A CA 1
ATOM 1495 C C . LEU A 1 187 ? 13.857 6.224 -4.597 1.00 90.56 187 LEU A C 1
ATOM 1497 O O . LEU A 1 187 ? 13.339 5.764 -5.610 1.00 90.56 187 LEU A O 1
ATOM 1501 N N . ALA A 1 188 ? 15.172 6.449 -4.499 1.00 89.44 188 ALA A N 1
ATOM 1502 C CA . ALA A 1 188 ? 16.108 6.170 -5.587 1.00 89.44 188 ALA A CA 1
ATOM 1503 C C . ALA A 1 188 ? 16.120 4.678 -5.949 1.00 89.44 188 ALA A C 1
ATOM 1505 O O . ALA A 1 188 ? 15.988 4.312 -7.118 1.00 89.44 188 ALA A O 1
ATOM 1506 N N . SER A 1 189 ? 16.234 3.807 -4.941 1.00 91.62 189 SER A N 1
ATOM 1507 C CA . SER A 1 189 ? 16.254 2.356 -5.147 1.00 91.62 189 SER A CA 1
ATOM 1508 C C . SER A 1 189 ? 14.920 1.824 -5.672 1.00 91.62 189 SER A C 1
ATOM 1510 O O . SER A 1 189 ? 14.891 0.964 -6.557 1.00 91.62 189 SER A O 1
ATOM 1512 N N . ALA A 1 190 ? 13.809 2.323 -5.134 1.00 93.75 190 ALA A N 1
ATOM 1513 C CA . ALA A 1 190 ? 12.478 1.954 -5.577 1.00 93.75 190 ALA A CA 1
ATOM 1514 C C . ALA A 1 190 ? 12.258 2.419 -7.019 1.00 93.75 190 ALA A C 1
ATOM 1516 O O . ALA A 1 190 ? 11.840 1.621 -7.852 1.00 93.75 190 ALA A O 1
ATOM 1517 N N . LEU A 1 191 ? 12.622 3.661 -7.356 1.00 93.94 191 LEU A N 1
ATOM 1518 C CA . LEU A 1 191 ? 12.502 4.172 -8.718 1.00 93.94 191 LEU A CA 1
ATOM 1519 C C . LEU A 1 191 ? 13.315 3.337 -9.706 1.00 93.94 191 LEU A C 1
ATOM 1521 O O . LEU A 1 191 ? 12.798 2.989 -10.767 1.00 93.94 191 LEU A O 1
ATOM 1525 N N . LYS A 1 192 ? 14.560 2.991 -9.360 1.00 91.88 192 LYS A N 1
ATOM 1526 C CA . LYS A 1 192 ? 15.393 2.116 -10.188 1.00 91.88 192 LYS A CA 1
ATOM 1527 C C . LYS A 1 192 ? 14.681 0.801 -10.495 1.00 91.88 192 LYS A C 1
ATOM 1529 O O . LYS A 1 192 ? 14.576 0.423 -11.658 1.00 91.88 192 LYS A O 1
ATOM 1534 N N . THR A 1 193 ? 14.112 0.177 -9.466 1.00 94.81 193 THR A N 1
ATOM 1535 C CA . THR A 1 193 ? 13.315 -1.050 -9.604 1.00 94.81 193 THR A CA 1
ATOM 1536 C C . THR A 1 193 ? 12.126 -0.840 -10.544 1.00 94.81 193 THR A C 1
ATOM 1538 O O . THR A 1 193 ? 11.939 -1.618 -11.476 1.00 94.81 193 THR A O 1
ATOM 1541 N N . VAL A 1 194 ? 11.341 0.225 -10.347 1.00 95.81 194 VAL A N 1
ATOM 1542 C CA . VAL A 1 194 ? 10.159 0.502 -11.178 1.00 95.81 194 VAL A CA 1
ATOM 1543 C C . VAL A 1 194 ? 10.544 0.728 -12.638 1.00 95.81 194 VAL A C 1
ATOM 1545 O O . VAL A 1 194 ? 9.927 0.142 -13.519 1.00 95.81 194 VAL A O 1
ATOM 1548 N N . VAL A 1 195 ? 11.581 1.519 -12.918 1.00 94.12 195 VAL A N 1
ATOM 1549 C CA . VAL A 1 195 ? 12.051 1.774 -14.290 1.00 94.12 195 VAL A CA 1
ATOM 1550 C C . VAL A 1 195 ? 12.563 0.496 -14.951 1.00 94.12 195 VAL A C 1
ATOM 1552 O O . VAL A 1 195 ? 12.208 0.225 -16.096 1.00 94.12 195 VAL A O 1
ATOM 1555 N N . GLU A 1 196 ? 13.357 -0.316 -14.252 1.00 93.06 196 GLU A N 1
ATOM 1556 C CA . GLU A 1 196 ? 13.844 -1.596 -14.781 1.00 93.06 196 GLU A CA 1
ATOM 1557 C C . GLU A 1 196 ? 12.685 -2.540 -15.136 1.00 93.06 196 GLU A C 1
ATOM 1559 O O . GLU A 1 196 ? 12.695 -3.167 -16.199 1.00 93.06 196 GLU A O 1
ATOM 1564 N N . VAL A 1 197 ? 11.652 -2.590 -14.294 1.00 95.31 197 VAL A N 1
ATOM 1565 C CA . VAL A 1 197 ? 10.445 -3.392 -14.531 1.00 95.31 197 VAL A CA 1
ATOM 15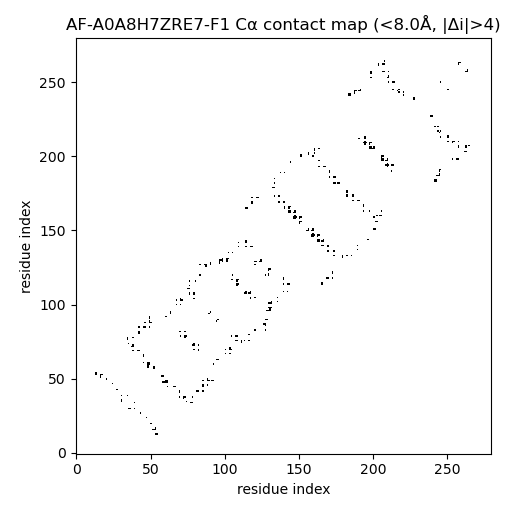66 C C . VAL A 1 197 ? 9.617 -2.835 -15.690 1.00 95.31 197 VAL A C 1
ATOM 1568 O O . VAL A 1 197 ? 9.212 -3.594 -16.573 1.00 95.31 197 VAL A O 1
ATOM 1571 N N . SER A 1 198 ? 9.438 -1.515 -15.756 1.00 95.12 198 SER A N 1
ATOM 1572 C CA . SER A 1 198 ? 8.780 -0.811 -16.861 1.00 95.12 198 SER A CA 1
ATOM 1573 C C . SER A 1 198 ? 9.445 -1.101 -18.214 1.00 95.12 198 SER A C 1
ATOM 1575 O O . SER A 1 198 ? 8.757 -1.356 -19.202 1.00 95.12 198 SER A O 1
ATOM 1577 N N . LEU A 1 199 ? 10.781 -1.151 -18.263 1.00 90.12 199 LEU A N 1
ATOM 1578 C CA . LEU A 1 199 ? 11.559 -1.558 -19.447 1.00 90.12 199 LEU A CA 1
ATOM 1579 C C . LEU A 1 199 ? 11.486 -3.060 -19.733 1.00 90.12 199 LEU A C 1
ATOM 1581 O O . LEU A 1 199 ? 11.930 -3.534 -20.774 1.00 90.12 199 LEU A O 1
ATOM 1585 N N . GLY A 1 200 ? 10.963 -3.849 -18.806 1.00 89.56 200 GLY A N 1
ATOM 1586 C CA . GLY A 1 200 ? 10.605 -5.238 -19.040 1.00 89.56 200 GLY A CA 1
ATOM 1587 C C . GLY A 1 200 ? 9.215 -5.402 -19.655 1.00 89.56 200 GLY A C 1
ATOM 1588 O O . GLY A 1 200 ? 8.869 -6.531 -20.013 1.00 89.56 200 GLY A O 1
ATOM 1589 N N . SER A 1 201 ? 8.415 -4.338 -19.759 1.00 91.69 201 SER A N 1
ATOM 1590 C CA . SER A 1 201 ? 6.999 -4.417 -20.123 1.00 91.69 201 SER A CA 1
ATOM 1591 C C . SER A 1 201 ? 6.758 -4.830 -21.573 1.00 91.69 201 SER A C 1
ATOM 1593 O O . SER A 1 201 ? 7.519 -4.509 -22.487 1.00 91.69 201 SER A O 1
ATOM 1595 N N . SER A 1 202 ? 5.659 -5.550 -21.793 1.00 88.69 202 SER A N 1
ATOM 1596 C CA . SER A 1 202 ? 5.135 -5.828 -23.131 1.00 88.69 202 SER A CA 1
ATOM 1597 C C . SER A 1 202 ? 4.344 -4.645 -23.714 1.00 88.69 202 SER A C 1
ATOM 1599 O O . SER A 1 202 ? 4.070 -4.615 -24.914 1.00 88.69 202 SER A O 1
ATOM 1601 N N . LEU A 1 203 ? 4.008 -3.654 -22.882 1.00 90.06 203 LEU A N 1
ATOM 1602 C CA . LEU A 1 203 ? 3.122 -2.539 -23.199 1.00 90.06 203 LEU A CA 1
ATOM 1603 C C . LEU A 1 203 ? 3.918 -1.272 -23.502 1.00 90.06 203 LEU A C 1
ATOM 1605 O O . LEU A 1 203 ? 4.822 -0.929 -22.744 1.00 90.06 203 LEU A O 1
ATOM 1609 N N . ARG A 1 204 ? 3.514 -0.514 -24.537 1.00 89.44 204 ARG A N 1
ATOM 1610 C CA . ARG A 1 204 ? 4.067 0.826 -24.845 1.00 89.44 204 ARG A CA 1
ATOM 1611 C C . ARG A 1 204 ? 4.091 1.728 -23.605 1.00 89.44 204 ARG A C 1
ATOM 1613 O O . ARG A 1 204 ? 5.076 2.421 -23.378 1.00 89.44 204 ARG A O 1
ATOM 1620 N N . GLU A 1 205 ? 3.040 1.660 -22.791 1.00 90.19 205 GLU A N 1
ATOM 1621 C CA . GLU A 1 205 ? 2.898 2.474 -21.582 1.00 90.19 205 GLU A CA 1
ATOM 1622 C C . GLU A 1 205 ? 3.999 2.208 -20.544 1.00 90.19 205 GLU A C 1
ATOM 1624 O O . GLU A 1 205 ? 4.441 3.140 -19.876 1.00 90.19 205 GLU A O 1
ATOM 1629 N N . GLY A 1 206 ? 4.510 0.975 -20.447 1.00 91.50 206 GLY A N 1
ATOM 1630 C CA . GLY A 1 206 ? 5.658 0.675 -19.591 1.00 91.50 206 GLY A CA 1
ATOM 1631 C C . GLY A 1 206 ? 6.894 1.460 -20.022 1.00 91.50 206 GLY A C 1
ATOM 1632 O O . GLY A 1 206 ? 7.459 2.218 -19.238 1.00 91.50 206 GLY A O 1
ATOM 1633 N N . TRP A 1 207 ? 7.262 1.371 -21.300 1.00 91.19 207 TRP A N 1
ATOM 1634 C CA . TRP A 1 207 ? 8.411 2.092 -21.861 1.00 91.19 207 TRP A CA 1
ATOM 1635 C C . TRP A 1 207 ? 8.282 3.605 -21.698 1.00 91.19 207 TRP A C 1
ATOM 1637 O O . TRP A 1 207 ? 9.212 4.259 -21.230 1.00 91.19 207 TRP A O 1
ATOM 1647 N N . ARG A 1 208 ? 7.105 4.145 -22.023 1.00 90.88 208 ARG A N 1
ATOM 1648 C CA . ARG A 1 208 ? 6.781 5.566 -21.885 1.00 90.88 208 ARG A CA 1
ATOM 1649 C C . ARG A 1 208 ? 7.029 6.065 -20.464 1.00 90.88 208 ARG A C 1
ATOM 1651 O O . ARG A 1 208 ? 7.775 7.022 -20.256 1.00 90.88 208 ARG A O 1
ATOM 1658 N N . ARG A 1 209 ? 6.471 5.374 -19.469 1.00 91.25 209 ARG A N 1
ATOM 1659 C CA . ARG A 1 209 ? 6.630 5.742 -18.056 1.00 91.25 209 ARG A CA 1
ATOM 1660 C C . ARG A 1 209 ? 8.052 5.542 -17.543 1.00 91.25 209 ARG A C 1
ATOM 1662 O O . ARG A 1 209 ? 8.478 6.313 -16.686 1.00 91.25 209 ARG A O 1
ATOM 1669 N N . ALA A 1 210 ? 8.794 4.556 -18.054 1.00 90.75 210 ALA A N 1
ATOM 1670 C CA . ALA A 1 210 ? 10.208 4.378 -17.722 1.00 90.75 210 ALA A CA 1
ATOM 1671 C C . ALA A 1 210 ? 11.023 5.622 -18.095 1.00 90.75 210 ALA A C 1
ATOM 1673 O O . ALA A 1 210 ? 11.772 6.140 -17.267 1.00 90.75 210 ALA A O 1
ATOM 1674 N N . VAL A 1 211 ? 10.830 6.121 -19.321 1.00 87.38 211 VAL A N 1
ATOM 1675 C CA . VAL A 1 211 ? 11.556 7.292 -19.817 1.00 87.38 211 VAL A CA 1
ATOM 1676 C C . VAL A 1 211 ? 11.176 8.534 -19.014 1.00 87.38 211 VAL A C 1
ATOM 1678 O O . VAL A 1 211 ? 12.059 9.153 -18.420 1.00 87.38 211 VAL A O 1
ATOM 1681 N N . ILE A 1 212 ? 9.875 8.832 -18.898 1.00 88.12 212 ILE A N 1
ATOM 1682 C CA . ILE A 1 212 ? 9.369 9.986 -18.134 1.00 88.12 212 ILE A CA 1
ATOM 1683 C C . ILE A 1 212 ? 9.920 9.961 -16.703 1.00 88.12 212 ILE A C 1
ATOM 1685 O O . ILE A 1 212 ? 10.499 10.938 -16.236 1.00 88.12 212 ILE A O 1
ATOM 1689 N N . ALA A 1 213 ? 9.800 8.833 -16.001 1.00 87.88 213 ALA A N 1
ATOM 1690 C CA . ALA A 1 213 ? 10.232 8.747 -14.611 1.00 87.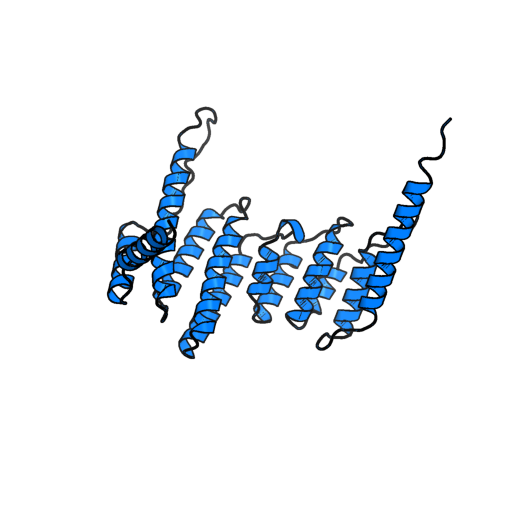88 213 ALA A CA 1
ATOM 1691 C C . ALA A 1 213 ? 11.750 8.932 -14.448 1.00 87.88 213 ALA A C 1
ATOM 1693 O O . ALA A 1 213 ? 12.180 9.594 -13.505 1.00 87.88 213 ALA A O 1
ATOM 1694 N N . SER A 1 214 ? 12.555 8.402 -15.376 1.00 85.44 214 SER A N 1
ATOM 1695 C CA . SER A 1 214 ? 14.013 8.571 -15.347 1.00 85.44 214 SER A CA 1
ATOM 1696 C C . SER A 1 214 ? 14.445 10.033 -15.557 1.00 85.44 214 SER A C 1
ATOM 1698 O O . SER A 1 214 ? 15.309 10.519 -14.828 1.00 85.44 214 SER A O 1
ATOM 1700 N N . GLN A 1 215 ? 13.781 10.765 -16.461 1.00 83.00 215 GLN A N 1
ATOM 1701 C CA . GLN A 1 215 ? 14.036 12.188 -16.720 1.00 83.00 215 GLN A CA 1
ATOM 1702 C C . GLN A 1 215 ? 13.565 13.091 -15.569 1.00 83.00 215 GLN A C 1
ATOM 1704 O O . GLN A 1 215 ? 14.306 13.957 -15.101 1.00 83.00 215 GLN A O 1
ATOM 1709 N N . HIS A 1 216 ? 12.338 12.887 -15.077 1.00 78.88 216 HIS A N 1
ATOM 1710 C CA . HIS A 1 216 ? 11.775 13.701 -13.995 1.00 78.88 216 HIS A CA 1
ATOM 1711 C C . HIS A 1 216 ? 12.545 13.543 -12.682 1.00 78.88 216 HIS A C 1
ATOM 1713 O O . HIS A 1 216 ? 12.671 14.506 -11.926 1.00 78.88 216 HIS A O 1
ATOM 1719 N N . TRP A 1 217 ? 13.092 12.355 -12.415 1.00 75.94 217 TRP A N 1
ATOM 1720 C CA . TRP A 1 217 ? 13.955 12.137 -11.259 1.00 75.94 217 TRP A CA 1
ATOM 1721 C C . TRP A 1 217 ? 15.211 13.003 -11.322 1.00 75.94 217 TRP A C 1
ATOM 1723 O O . TRP A 1 217 ? 15.531 13.695 -10.359 1.00 75.94 217 TRP A O 1
ATOM 1733 N N . GLU A 1 218 ? 15.888 13.039 -12.470 1.00 70.44 218 GLU A N 1
ATOM 1734 C CA . GLU A 1 218 ? 17.071 13.881 -12.659 1.00 70.44 218 GLU A CA 1
ATOM 1735 C C . GLU A 1 218 ? 16.756 15.370 -12.418 1.00 70.44 218 GLU A C 1
ATOM 1737 O O . GLU A 1 218 ? 17.506 16.071 -11.734 1.00 70.44 218 GLU A O 1
ATOM 1742 N N . GLN A 1 219 ? 15.613 15.849 -12.921 1.00 68.88 219 GLN A N 1
ATOM 1743 C CA . GLN A 1 219 ? 15.160 17.229 -12.720 1.00 68.88 219 GLN A CA 1
ATOM 1744 C C . GLN A 1 219 ? 14.826 17.535 -11.255 1.00 68.88 219 GLN A C 1
ATOM 1746 O O . GLN A 1 219 ? 15.231 18.581 -10.742 1.00 68.88 219 GLN A O 1
ATOM 1751 N N . PHE A 1 220 ? 14.129 16.623 -10.568 1.00 68.69 220 PHE A N 1
ATOM 1752 C CA . PHE A 1 220 ? 13.802 16.763 -9.150 1.00 68.69 220 PHE A CA 1
ATOM 1753 C C . PHE A 1 220 ? 15.073 16.987 -8.318 1.00 68.69 220 PHE A C 1
ATOM 1755 O O . PHE A 1 220 ? 15.137 17.942 -7.543 1.00 68.69 220 PHE A O 1
ATOM 1762 N N . PHE A 1 221 ? 16.142 16.217 -8.545 1.00 63.75 221 PHE A N 1
ATOM 1763 C CA . PHE A 1 221 ? 17.381 16.390 -7.777 1.00 63.75 221 PHE A CA 1
ATOM 1764 C C . PHE A 1 221 ? 18.197 17.611 -8.158 1.00 63.75 221 PHE A C 1
ATOM 1766 O O . PHE A 1 221 ? 18.631 18.321 -7.252 1.00 63.75 221 PHE A O 1
ATOM 1773 N N . LYS A 1 222 ? 18.310 17.933 -9.452 1.00 61.53 222 LYS A N 1
ATOM 1774 C CA . LYS A 1 222 ? 18.930 19.197 -9.882 1.00 61.53 222 LYS A CA 1
ATOM 1775 C C . LYS A 1 222 ? 18.259 20.403 -9.218 1.00 61.53 222 LYS A C 1
ATOM 1777 O O . LYS A 1 222 ? 18.938 21.349 -8.846 1.00 61.53 222 LYS A O 1
ATOM 1782 N N . SER A 1 223 ? 16.938 20.360 -9.012 1.00 57.28 223 SER A N 1
ATOM 1783 C CA . SER A 1 223 ? 16.213 21.424 -8.304 1.00 57.28 223 SER A CA 1
ATOM 1784 C C . SER A 1 223 ? 16.414 21.413 -6.782 1.00 57.28 223 SER A C 1
ATOM 1786 O O . SER A 1 223 ? 16.339 22.463 -6.154 1.00 57.28 223 SER A O 1
ATOM 1788 N N . THR A 1 224 ? 16.707 20.252 -6.185 1.00 54.66 224 THR A N 1
ATOM 1789 C CA . THR A 1 224 ? 16.890 20.096 -4.731 1.00 54.66 224 THR A CA 1
ATOM 1790 C C . THR A 1 224 ? 18.312 20.468 -4.286 1.00 54.66 224 THR A C 1
ATOM 1792 O O . THR A 1 224 ? 18.488 21.008 -3.195 1.00 54.66 224 THR A O 1
ATOM 1795 N N . GLU A 1 225 ? 19.322 20.250 -5.139 1.00 51.28 225 GLU A N 1
ATOM 1796 C CA . GLU A 1 225 ? 20.714 20.680 -4.913 1.00 51.28 225 GLU A CA 1
ATOM 1797 C C . GLU A 1 225 ? 20.838 22.208 -4.767 1.00 51.28 225 GLU A C 1
ATOM 1799 O O . GLU A 1 225 ? 21.594 22.684 -3.921 1.00 51.28 225 GLU A O 1
ATOM 1804 N N . ILE A 1 226 ? 20.017 22.980 -5.489 1.00 46.31 226 ILE A N 1
ATOM 1805 C CA . ILE A 1 226 ? 20.024 24.455 -5.453 1.00 46.31 226 ILE A CA 1
ATOM 1806 C C . ILE A 1 226 ? 19.641 24.999 -4.060 1.00 46.31 226 ILE A C 1
ATOM 1808 O O . ILE A 1 226 ? 20.172 26.014 -3.618 1.00 46.31 226 ILE A O 1
ATOM 1812 N N . TYR A 1 227 ? 18.784 24.302 -3.306 1.00 42.53 227 TYR A N 1
ATOM 1813 C CA . TYR A 1 227 ? 18.368 24.732 -1.960 1.00 42.53 227 TYR A CA 1
ATOM 1814 C C . TYR A 1 227 ? 19.362 24.360 -0.847 1.00 42.53 227 TYR A C 1
ATOM 1816 O O . TYR A 1 227 ? 19.260 24.868 0.276 1.00 42.53 227 TYR A O 1
ATOM 1824 N N . ALA A 1 228 ? 20.333 23.485 -1.125 1.00 46.56 228 ALA A N 1
ATOM 1825 C CA . ALA A 1 228 ? 21.383 23.150 -0.168 1.00 46.56 228 ALA A CA 1
ATOM 1826 C C . ALA A 1 228 ? 22.502 24.211 -0.130 1.00 46.56 228 ALA A C 1
ATOM 1828 O O . ALA A 1 228 ? 23.158 24.340 0.907 1.00 46.56 228 ALA A O 1
ATOM 1829 N N . GLU A 1 229 ? 22.682 24.987 -1.207 1.00 46.31 229 GLU A N 1
ATOM 1830 C CA . GLU A 1 229 ? 23.812 25.914 -1.383 1.00 46.31 229 GLU A CA 1
ATOM 1831 C C . GLU A 1 229 ? 23.547 27.377 -0.950 1.00 46.31 229 GLU A C 1
ATOM 1833 O O . GLU A 1 229 ? 24.509 28.115 -0.742 1.00 46.31 229 GLU A O 1
ATOM 1838 N N . GLU A 1 230 ? 22.298 27.811 -0.718 1.00 43.72 230 GLU A N 1
ATOM 1839 C CA . GLU A 1 230 ? 21.972 29.248 -0.542 1.00 43.72 230 GLU A CA 1
ATOM 1840 C C . GLU A 1 230 ? 21.463 29.692 0.851 1.00 43.72 230 GLU A C 1
ATOM 1842 O O . GLU A 1 230 ? 20.730 30.674 0.950 1.00 43.72 230 GLU A O 1
ATOM 1847 N N . ASP A 1 231 ? 21.866 29.050 1.957 1.00 43.06 231 ASP A N 1
ATOM 1848 C CA . ASP A 1 231 ? 21.515 29.548 3.305 1.00 43.06 231 ASP A CA 1
ATOM 1849 C C . ASP A 1 231 ? 22.758 29.753 4.206 1.00 43.06 231 ASP A C 1
ATOM 1851 O O . ASP A 1 231 ? 23.259 28.802 4.817 1.00 43.06 231 ASP A O 1
ATOM 1855 N N . PRO A 1 232 ? 23.306 30.983 4.302 1.00 46.44 232 PRO A N 1
ATOM 1856 C CA . PRO A 1 232 ? 24.616 31.253 4.908 1.00 46.44 232 PRO A CA 1
ATOM 1857 C C . PRO A 1 232 ? 24.658 31.222 6.452 1.00 46.44 232 PRO A C 1
ATOM 1859 O O . PRO A 1 232 ? 25.649 31.659 7.038 1.00 46.44 232 PRO A O 1
ATOM 1862 N N . ILE A 1 233 ? 23.619 30.732 7.144 1.00 49.62 233 ILE A N 1
ATOM 1863 C CA . ILE A 1 233 ? 23.465 30.888 8.611 1.00 49.62 233 ILE A CA 1
ATOM 1864 C C . ILE A 1 233 ? 23.365 29.548 9.373 1.00 49.62 233 ILE A C 1
ATOM 1866 O O . ILE A 1 233 ? 22.799 29.495 10.462 1.00 49.62 233 ILE A O 1
ATOM 1870 N N . ILE A 1 234 ? 23.925 28.440 8.869 1.00 50.00 234 ILE A N 1
ATOM 1871 C CA . ILE A 1 234 ? 24.029 27.194 9.662 1.00 50.00 234 ILE A CA 1
ATOM 1872 C C . ILE A 1 234 ? 25.453 26.610 9.561 1.00 50.00 234 ILE A C 1
ATOM 1874 O O . ILE A 1 234 ? 25.794 26.048 8.522 1.00 50.00 234 ILE A O 1
ATOM 1878 N N . PRO A 1 235 ? 26.291 26.688 10.621 1.00 41.25 235 PRO A N 1
ATOM 1879 C CA . PRO A 1 235 ? 27.726 26.365 10.561 1.00 41.25 235 PRO A CA 1
ATOM 1880 C C . PRO A 1 235 ? 28.085 24.878 10.399 1.00 41.25 235 PRO A C 1
ATOM 1882 O O . PRO A 1 235 ? 29.261 24.540 10.486 1.00 41.25 235 PRO A O 1
ATOM 1885 N N . ASP A 1 236 ? 27.109 23.988 10.212 1.00 47.12 236 ASP A N 1
ATOM 1886 C CA . ASP A 1 236 ? 27.318 22.535 10.301 1.00 47.12 236 ASP A CA 1
ATOM 1887 C C . ASP A 1 236 ? 26.497 21.735 9.268 1.00 47.12 236 ASP A C 1
ATOM 1889 O O . ASP A 1 236 ? 26.184 20.558 9.465 1.00 47.12 236 ASP A O 1
ATOM 1893 N N . ARG A 1 237 ? 26.122 22.359 8.137 1.00 45.25 237 ARG A N 1
ATOM 1894 C CA . ARG A 1 237 ? 25.514 21.627 7.015 1.00 45.25 237 ARG A CA 1
ATOM 1895 C C . ARG A 1 237 ? 26.582 20.766 6.341 1.00 45.25 237 ARG A C 1
ATOM 1897 O O . ARG A 1 237 ? 27.337 21.230 5.490 1.00 45.25 237 ARG A O 1
ATOM 1904 N N . ARG A 1 238 ? 26.646 19.489 6.722 1.00 45.34 238 ARG A N 1
ATOM 1905 C CA . ARG A 1 238 ? 27.296 18.472 5.886 1.00 45.34 238 ARG A CA 1
ATOM 1906 C C . ARG A 1 238 ? 26.570 18.442 4.536 1.00 45.34 238 ARG A C 1
ATOM 1908 O O . ARG A 1 238 ? 25.341 18.540 4.543 1.00 45.34 238 ARG A O 1
ATOM 1915 N N . PRO A 1 239 ? 27.283 18.297 3.406 1.00 50.00 239 PRO A N 1
ATOM 1916 C CA . PRO A 1 239 ? 26.629 18.074 2.126 1.00 50.00 239 PRO A CA 1
ATOM 1917 C C . PRO A 1 239 ? 25.703 16.863 2.265 1.00 50.00 239 PRO A C 1
ATOM 1919 O O . PRO A 1 239 ? 26.142 15.782 2.668 1.00 50.00 239 PRO A O 1
ATOM 1922 N N . VAL A 1 240 ? 24.412 17.070 2.006 1.00 54.25 240 VAL A N 1
ATOM 1923 C CA . VAL A 1 240 ? 23.444 15.977 1.925 1.00 54.25 240 VAL A CA 1
ATOM 1924 C C . VAL A 1 240 ? 23.833 15.194 0.681 1.00 54.25 240 VAL A C 1
ATOM 1926 O O . VAL A 1 240 ? 23.745 15.716 -0.427 1.00 54.25 240 VAL A O 1
ATOM 1929 N N . HIS A 1 241 ? 24.345 13.974 0.857 1.00 62.34 241 HIS A N 1
ATOM 1930 C CA . HIS A 1 241 ? 24.561 13.100 -0.285 1.00 62.34 241 HIS A CA 1
ATOM 1931 C C . HIS A 1 241 ? 23.192 12.734 -0.836 1.00 62.34 241 HIS A C 1
ATOM 1933 O O . HIS A 1 241 ? 22.406 12.061 -0.176 1.00 62.34 241 HIS A O 1
ATOM 1939 N N . ILE A 1 242 ? 22.908 13.233 -2.027 1.00 61.31 242 ILE A N 1
ATOM 1940 C CA . ILE A 1 242 ? 21.696 12.916 -2.746 1.00 61.31 242 ILE A CA 1
ATOM 1941 C C . ILE A 1 242 ? 21.993 11.691 -3.620 1.00 61.31 242 ILE A C 1
ATOM 1943 O O . ILE A 1 242 ? 22.847 11.770 -4.506 1.00 61.31 242 ILE A O 1
ATOM 1947 N N . PRO A 1 243 ? 21.327 10.550 -3.388 1.00 66.69 243 PRO A N 1
ATOM 1948 C CA . PRO A 1 243 ? 21.518 9.373 -4.218 1.00 66.69 243 PRO A CA 1
ATOM 1949 C C . PRO A 1 243 ? 20.917 9.613 -5.608 1.00 66.69 243 PRO A C 1
ATOM 1951 O O . PRO A 1 243 ? 19.716 9.848 -5.759 1.00 66.69 243 PRO A O 1
ATOM 1954 N N . THR A 1 244 ? 21.744 9.518 -6.648 1.00 69.88 244 THR A N 1
ATOM 1955 C CA . THR A 1 244 ? 21.257 9.454 -8.027 1.00 69.88 244 THR A CA 1
ATOM 1956 C C . THR A 1 244 ? 20.690 8.058 -8.292 1.00 69.88 244 THR A C 1
ATOM 1958 O O . THR A 1 244 ? 21.341 7.051 -8.014 1.00 69.88 244 THR A O 1
ATOM 1961 N N . ALA A 1 245 ? 19.461 7.970 -8.816 1.00 75.38 245 ALA A N 1
ATOM 1962 C CA . ALA A 1 245 ? 18.887 6.676 -9.206 1.00 75.38 245 ALA A CA 1
ATOM 1963 C C . ALA A 1 245 ? 19.482 6.172 -10.529 1.00 75.38 245 ALA A C 1
ATOM 1965 O O . ALA A 1 245 ? 19.615 4.963 -10.716 1.00 75.38 245 ALA A O 1
ATOM 1966 N N . PHE A 1 246 ? 19.855 7.107 -11.413 1.00 80.88 246 PHE A N 1
ATOM 1967 C CA . PHE A 1 246 ? 20.429 6.846 -12.730 1.00 80.88 246 PHE A CA 1
ATOM 1968 C C . PHE A 1 246 ? 21.583 7.806 -13.015 1.00 80.88 246 PHE A C 1
ATOM 1970 O O . PHE A 1 246 ? 21.512 8.984 -12.652 1.00 80.88 246 PHE A O 1
ATOM 1977 N N . THR A 1 247 ? 22.624 7.325 -13.693 1.00 82.44 247 THR A N 1
ATOM 1978 C CA . THR A 1 247 ? 23.610 8.209 -14.336 1.00 82.44 247 THR A CA 1
ATOM 1979 C C . THR A 1 247 ? 23.074 8.741 -15.674 1.00 82.44 247 THR A C 1
ATOM 1981 O O . THR A 1 247 ? 22.173 8.124 -16.252 1.00 82.44 247 THR A O 1
ATOM 1984 N N . PRO A 1 248 ? 23.620 9.846 -16.221 1.00 81.56 248 PRO A N 1
ATOM 1985 C CA . PRO A 1 248 ? 23.236 10.335 -17.548 1.00 81.56 248 PRO A CA 1
ATOM 1986 C C . PRO A 1 248 ? 23.343 9.265 -18.648 1.00 81.56 248 PRO A C 1
ATOM 1988 O O . PRO A 1 248 ? 22.458 9.147 -19.490 1.00 81.56 248 PRO A O 1
ATOM 1991 N N . GLU A 1 249 ? 24.376 8.420 -18.599 1.00 83.81 249 GLU A N 1
ATOM 1992 C CA . GLU A 1 249 ? 24.561 7.308 -19.539 1.00 83.81 249 GLU A CA 1
ATOM 1993 C C . GLU A 1 249 ? 23.490 6.219 -19.370 1.00 83.81 249 GLU A C 1
ATOM 1995 O O . GLU A 1 249 ? 23.114 5.541 -20.330 1.00 83.81 249 GLU A O 1
ATOM 2000 N N . GLU A 1 250 ? 22.988 6.018 -18.148 1.00 84.00 250 GLU A N 1
ATOM 2001 C CA . GLU A 1 250 ? 21.877 5.103 -17.903 1.00 84.00 250 GLU A CA 1
ATOM 2002 C C . GLU A 1 250 ? 20.568 5.655 -18.464 1.00 84.00 250 GLU A C 1
ATOM 2004 O O . GLU A 1 250 ? 19.825 4.882 -19.065 1.00 84.00 250 GLU A O 1
ATOM 2009 N N . ILE A 1 251 ? 20.319 6.963 -18.342 1.00 83.06 251 ILE A N 1
ATOM 2010 C CA . ILE A 1 251 ? 19.153 7.631 -18.944 1.00 83.06 251 ILE A CA 1
ATOM 2011 C C . ILE A 1 251 ? 19.197 7.501 -20.472 1.00 83.06 251 ILE A C 1
ATOM 2013 O O . ILE A 1 251 ? 18.236 7.018 -21.070 1.00 83.06 251 ILE A O 1
ATOM 2017 N N . GLU A 1 252 ? 20.333 7.804 -21.108 1.00 84.44 252 GLU A N 1
ATOM 2018 C CA . GLU A 1 252 ? 20.498 7.651 -22.563 1.00 84.44 252 GLU A CA 1
ATOM 2019 C C . GLU A 1 252 ? 20.247 6.198 -23.012 1.00 84.44 252 GLU A C 1
ATOM 2021 O O . GLU A 1 252 ? 19.582 5.935 -24.018 1.00 84.44 252 GLU A O 1
ATOM 2026 N N . ARG A 1 253 ? 20.718 5.217 -22.231 1.00 85.88 253 ARG A N 1
ATOM 2027 C CA . ARG A 1 253 ? 20.469 3.793 -22.494 1.00 85.88 253 ARG A CA 1
ATOM 2028 C C . ARG A 1 253 ? 18.990 3.420 -22.349 1.00 85.88 253 ARG A C 1
ATOM 2030 O O . ARG A 1 253 ? 18.506 2.586 -23.118 1.00 85.88 253 ARG A O 1
ATOM 2037 N N . ILE A 1 254 ? 18.289 3.991 -21.370 1.00 85.56 254 ILE A N 1
ATOM 2038 C CA . ILE A 1 254 ? 16.849 3.792 -21.154 1.00 85.56 254 ILE A CA 1
ATOM 2039 C C . ILE A 1 254 ? 16.064 4.315 -22.365 1.00 85.56 254 ILE A C 1
ATOM 2041 O O . ILE A 1 254 ? 15.264 3.573 -22.941 1.00 85.56 254 ILE A O 1
ATOM 2045 N N . GLU A 1 255 ? 16.359 5.537 -22.808 1.00 84.31 255 GLU A N 1
ATOM 2046 C CA . GLU A 1 255 ? 15.749 6.161 -23.988 1.00 84.31 255 GLU A CA 1
ATOM 2047 C C . GLU A 1 255 ? 16.012 5.360 -25.266 1.00 84.31 255 GLU A C 1
ATOM 2049 O O . GLU A 1 255 ? 15.090 5.071 -26.033 1.00 84.31 255 GLU A O 1
ATOM 2054 N N . LEU A 1 256 ? 17.262 4.939 -25.483 1.00 85.06 256 LEU A N 1
ATOM 2055 C CA . LEU A 1 256 ? 17.633 4.136 -26.643 1.00 85.06 256 LEU A CA 1
ATOM 205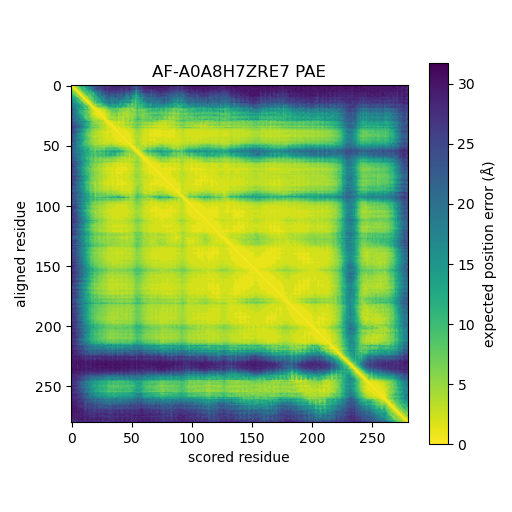6 C C . LEU A 1 256 ? 16.883 2.797 -26.664 1.00 85.06 256 LEU A C 1
ATOM 2058 O O . LEU A 1 256 ? 16.372 2.395 -27.710 1.00 85.06 256 LEU A O 1
ATOM 2062 N N . ASN A 1 257 ? 16.784 2.110 -25.523 1.00 83.06 257 ASN A N 1
ATOM 2063 C CA . ASN A 1 257 ? 16.057 0.845 -25.430 1.00 83.06 257 ASN A CA 1
ATOM 2064 C C . ASN A 1 257 ? 14.567 1.041 -25.758 1.00 83.06 257 ASN A C 1
ATOM 2066 O O . ASN A 1 257 ? 14.023 0.310 -26.588 1.00 83.06 257 ASN A O 1
ATOM 2070 N N . ALA A 1 258 ? 13.935 2.080 -25.207 1.00 80.81 258 ALA A N 1
ATOM 2071 C CA . ALA A 1 258 ? 12.544 2.408 -25.506 1.00 80.81 258 ALA A CA 1
ATOM 2072 C C . ALA A 1 258 ? 12.322 2.696 -27.009 1.00 80.81 258 ALA A C 1
ATOM 2074 O O . ALA A 1 258 ? 11.404 2.134 -27.614 1.00 80.81 258 ALA A O 1
ATOM 2075 N N . ARG A 1 259 ? 13.237 3.437 -27.657 1.00 81.56 259 ARG A N 1
ATOM 2076 C CA . ARG A 1 259 ? 13.231 3.673 -29.116 1.00 81.56 259 ARG A CA 1
ATOM 2077 C C . ARG A 1 259 ? 13.314 2.387 -29.928 1.00 81.56 259 ARG A C 1
ATOM 2079 O O . ARG A 1 259 ? 12.534 2.198 -30.859 1.00 81.56 259 ARG A O 1
ATOM 2086 N N . THR A 1 260 ? 14.190 1.450 -29.554 1.00 81.88 260 THR A N 1
ATOM 2087 C CA . THR A 1 260 ? 14.281 0.149 -30.253 1.00 81.88 260 THR A CA 1
ATOM 2088 C C . THR A 1 260 ? 13.015 -0.704 -30.130 1.00 81.88 260 THR A C 1
ATOM 2090 O O . THR A 1 260 ? 12.822 -1.642 -30.905 1.00 81.88 260 THR A O 1
ATOM 2093 N N . LYS A 1 261 ? 12.140 -0.377 -29.176 1.00 74.94 261 LYS A N 1
ATOM 2094 C CA . LYS A 1 261 ? 10.857 -1.041 -28.926 1.00 74.94 261 LYS A CA 1
ATOM 2095 C C . LYS A 1 261 ? 9.670 -0.305 -29.546 1.00 74.94 261 LYS A C 1
ATOM 2097 O O . LYS A 1 261 ? 8.535 -0.725 -29.344 1.00 74.94 261 LYS A O 1
ATOM 2102 N N . GLY A 1 262 ? 9.933 0.736 -30.337 1.00 70.62 262 GLY A N 1
ATOM 2103 C CA . GLY A 1 262 ? 8.910 1.501 -31.046 1.00 70.62 262 GLY A CA 1
ATOM 2104 C C . GLY A 1 262 ? 8.244 2.584 -30.201 1.00 70.62 262 GLY A C 1
ATOM 2105 O O . GLY A 1 262 ? 7.153 3.018 -30.553 1.00 70.62 262 GLY A O 1
ATOM 2106 N N . TYR A 1 263 ? 8.864 3.008 -29.096 1.00 71.94 263 TYR A N 1
ATOM 2107 C CA . TYR A 1 263 ? 8.462 4.208 -28.366 1.00 71.94 263 TYR A CA 1
ATOM 2108 C C . TYR A 1 263 ? 9.439 5.348 -28.664 1.00 71.94 263 TYR A C 1
ATOM 2110 O O . TYR A 1 263 ? 10.616 5.255 -28.316 1.00 71.94 263 TYR A O 1
ATOM 2118 N N . ASN A 1 264 ? 8.957 6.426 -29.278 1.00 71.62 264 ASN A N 1
ATOM 2119 C CA . ASN A 1 264 ? 9.718 7.657 -29.445 1.00 71.62 264 ASN A CA 1
ATOM 2120 C C . ASN A 1 264 ? 9.057 8.770 -28.628 1.00 71.62 264 ASN A C 1
ATOM 2122 O O . ASN A 1 264 ? 7.854 8.983 -28.734 1.00 71.62 264 ASN A O 1
ATOM 2126 N N . LEU A 1 265 ? 9.848 9.459 -27.804 1.00 64.06 265 LEU A N 1
ATOM 2127 C CA . LEU A 1 265 ? 9.349 10.533 -26.945 1.00 64.06 265 LEU A CA 1
ATOM 2128 C C . LEU A 1 265 ? 8.873 11.744 -27.767 1.00 64.06 265 LEU A C 1
ATOM 2130 O O . LEU A 1 265 ? 7.965 12.444 -27.343 1.00 64.06 265 LEU A O 1
ATOM 2134 N N . GLU A 1 266 ? 9.482 11.976 -28.934 1.00 65.94 266 GLU A N 1
ATOM 2135 C CA . GLU A 1 266 ? 9.147 13.091 -29.834 1.00 65.94 266 GLU A CA 1
ATOM 2136 C C . GLU A 1 266 ? 7.733 12.941 -30.421 1.00 65.94 266 GLU A C 1
ATOM 2138 O O . GLU A 1 266 ? 7.007 13.927 -30.510 1.00 65.94 266 GLU A O 1
ATOM 2143 N N . ASP A 1 267 ? 7.301 11.706 -30.702 1.00 61.94 267 ASP A N 1
ATOM 2144 C CA . ASP A 1 267 ? 5.969 11.408 -31.247 1.00 61.94 267 ASP A CA 1
ATOM 2145 C C . ASP A 1 267 ? 4.844 11.756 -30.242 1.00 61.94 267 ASP A C 1
ATOM 2147 O O . ASP A 1 267 ? 3.766 12.192 -30.637 1.00 61.94 267 ASP A O 1
ATOM 2151 N N . ASP A 1 268 ? 5.091 11.597 -28.934 1.00 57.56 268 ASP A N 1
ATOM 2152 C CA . ASP A 1 268 ? 4.131 11.943 -27.868 1.00 57.56 268 ASP A CA 1
ATOM 2153 C C . ASP A 1 268 ? 4.053 13.472 -27.629 1.00 57.56 268 ASP A C 1
ATOM 2155 O O . ASP A 1 268 ? 3.029 13.968 -27.151 1.00 57.56 268 ASP A O 1
ATOM 2159 N N . VAL A 1 269 ? 5.119 14.229 -27.935 1.00 59.59 269 VAL A N 1
ATOM 2160 C CA . VAL A 1 269 ? 5.140 15.701 -27.809 1.00 59.59 269 VAL A CA 1
ATOM 2161 C C . VAL A 1 269 ? 4.362 16.348 -28.958 1.00 59.59 269 VAL A C 1
ATOM 2163 O O . VAL A 1 269 ? 3.558 17.244 -28.704 1.00 59.59 269 VAL A O 1
ATOM 2166 N N . GLU A 1 270 ? 4.515 15.845 -30.188 1.00 55.03 270 GLU A N 1
ATOM 2167 C CA . GLU A 1 270 ? 3.752 16.324 -31.353 1.00 55.03 270 GLU A CA 1
ATOM 2168 C C . GLU A 1 270 ? 2.236 16.065 -31.208 1.00 55.03 270 GLU A C 1
ATOM 2170 O O . GLU A 1 270 ? 1.431 16.957 -31.481 1.00 55.03 270 GLU A O 1
ATOM 2175 N N . GLU A 1 271 ? 1.815 14.897 -30.697 1.00 53.97 271 GLU A N 1
ATOM 2176 C CA . GLU A 1 271 ? 0.388 14.606 -30.444 1.00 53.97 271 GLU A CA 1
ATOM 2177 C C . GLU A 1 271 ? -0.232 15.512 -29.357 1.00 53.97 271 GLU A C 1
ATOM 2179 O O . GLU A 1 271 ? -1.419 15.851 -29.422 1.00 53.97 271 GLU A O 1
ATOM 2184 N N . GLY A 1 272 ? 0.557 15.922 -28.356 1.00 50.72 272 GLY A N 1
ATOM 2185 C CA . GLY A 1 272 ? 0.123 16.845 -27.304 1.00 50.72 272 GLY A CA 1
ATOM 2186 C C . GLY A 1 272 ? -0.052 18.284 -27.799 1.00 50.72 272 GLY A C 1
ATOM 2187 O O . GLY A 1 272 ? -1.032 18.940 -27.43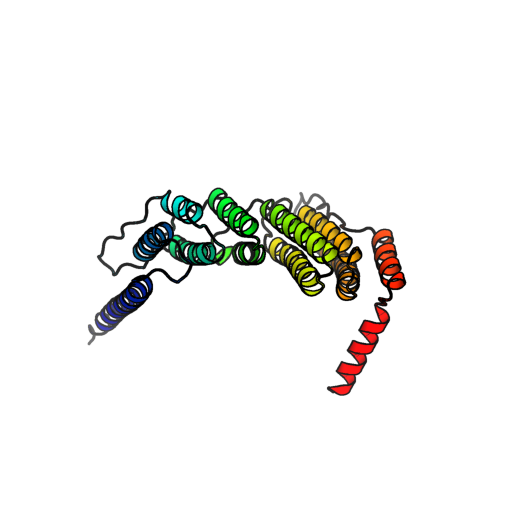5 1.00 50.72 272 GLY A O 1
ATOM 2188 N N . GLU A 1 273 ? 0.854 18.755 -28.660 1.00 47.47 273 GLU A N 1
ATOM 2189 C CA . GLU A 1 273 ? 0.790 20.091 -29.265 1.00 47.47 273 GLU A CA 1
ATOM 2190 C C . GLU A 1 273 ? -0.390 20.214 -30.253 1.00 47.47 273 GLU A C 1
ATOM 2192 O O . GLU A 1 273 ? -1.149 21.189 -30.182 1.00 47.47 273 GLU A O 1
ATOM 2197 N N . GLU A 1 274 ? -0.651 19.190 -31.081 1.00 47.69 274 GLU A N 1
ATOM 2198 C CA . GLU A 1 274 ? -1.793 19.179 -32.014 1.00 47.69 274 GLU A CA 1
ATOM 2199 C C . GLU A 1 274 ? -3.167 19.218 -31.316 1.00 47.69 274 GLU A C 1
ATOM 2201 O O . GLU A 1 274 ? -4.130 19.771 -31.861 1.00 47.69 274 GLU A O 1
ATOM 2206 N N . MET A 1 275 ? -3.298 18.640 -30.115 1.00 44.31 275 MET A N 1
ATOM 2207 C CA . MET A 1 275 ? -4.544 18.730 -29.343 1.00 44.31 275 MET A CA 1
ATOM 2208 C C . MET A 1 275 ? -4.741 20.116 -28.726 1.00 44.31 275 MET A C 1
ATOM 2210 O O . MET A 1 275 ? -5.857 20.635 -28.762 1.00 44.31 275 MET A O 1
ATOM 2214 N N . THR A 1 276 ? -3.678 20.757 -28.232 1.00 48.50 276 THR A N 1
ATOM 2215 C CA . THR A 1 276 ? -3.775 22.119 -27.682 1.00 48.50 276 THR A CA 1
ATOM 2216 C C . THR A 1 276 ? -4.099 23.180 -28.735 1.00 48.50 276 THR A C 1
ATOM 2218 O O . THR A 1 276 ? -4.799 24.140 -28.424 1.00 48.50 276 THR A O 1
ATOM 2221 N N . GLU A 1 277 ? -3.680 22.994 -29.991 1.00 48.06 277 GLU A N 1
ATOM 2222 C CA . GLU A 1 277 ? -4.046 23.896 -31.095 1.00 48.06 277 GLU A CA 1
ATOM 2223 C C . GLU A 1 277 ? -5.479 23.688 -31.613 1.00 48.06 277 GLU A C 1
ATOM 2225 O O . GLU A 1 277 ? -6.042 24.581 -32.244 1.00 48.06 277 GLU A O 1
ATOM 2230 N N . ARG A 1 278 ? -6.100 22.530 -31.355 1.00 46.59 278 ARG A N 1
ATOM 2231 C CA . ARG A 1 278 ? -7.501 22.260 -31.734 1.00 46.59 278 ARG A CA 1
ATOM 2232 C C . ARG A 1 278 ? -8.524 22.727 -30.700 1.00 46.59 278 ARG A C 1
ATOM 2234 O O . ARG A 1 278 ? -9.702 22.835 -31.043 1.00 46.59 278 ARG A O 1
ATOM 2241 N N . GLU A 1 279 ? -8.097 22.978 -29.466 1.00 44.03 279 GLU A N 1
ATOM 2242 C CA . GLU A 1 279 ? -8.952 23.444 -28.365 1.00 44.03 279 GLU A CA 1
ATOM 2243 C C . GLU A 1 279 ? -8.826 24.956 -28.073 1.00 44.03 279 GLU A C 1
ATOM 2245 O O . GLU A 1 279 ? -9.531 25.461 -27.195 1.00 44.03 279 GLU A O 1
ATOM 2250 N N . ALA A 1 280 ? -7.986 25.684 -28.822 1.00 44.66 280 ALA A N 1
ATOM 2251 C CA . ALA A 1 280 ? -7.823 27.146 -28.774 1.00 44.66 280 ALA A CA 1
ATOM 2252 C C . ALA A 1 280 ? -8.542 27.859 -29.935 1.00 44.66 280 ALA A C 1
ATOM 2254 O O . ALA A 1 280 ? -9.065 28.976 -29.700 1.00 44.66 280 ALA A O 1
#

Sequence (280 aa):
MRAVEVEEEEEVAEEGVSWQREEELARLAKAPEGVNQEFWDLYRELTVRTMPVPEGQKAFPPAPHALGDLIGLASSAKELEFVLDVLVSWRKPLLPLTAEHTSAVVNKALRFGDPDLALRYLGNPEEHDVRTDGSHFDLVLAECVRRFDEAKRVNDPVRELVALDQMYLTLAVLGRYEHLPDRLERLASALKTVVEVSLGSSLREGWRRAVIASQHWEQFFKSTEIYAEEDPIIPDRRPVHIPTAFTPEEIERIELN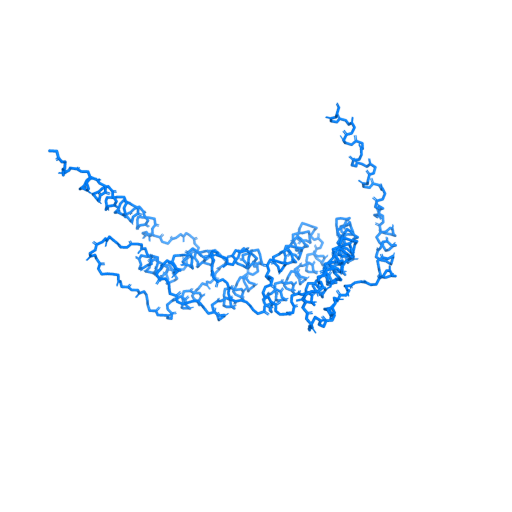ARTKGYNLEDDVEEGEEMTEREA

Secondary structure (DSSP, 8-state):
----SSHHHHHHHHHHHHHHHHHHHHHTTSPPTT--HHHHHHHHHHHHHHSPPPTTS---PPPTTHHHHHHHH--SHHHHHHHHHHHHHHHTTT----HHHHHHHHHHHHHTT-HHHHHHHHH-HHHHT----SHHHHHHHHHHHHHHHHHHHTT-HHHHHHHHHHHHHHHHHHHT-TT-TTHHHHHHHHHHHHHHHHTT-SSHHHHHHHHHHHHHHHHHHHHHHHHHHS-TT-TT-----PPPSS-HHHHHHHHHHHHHTT--HHHHHHHHHHHHHH--

Mean predicted aligned error: 10.44 Å

Solvent-accessible surface area (backbone atoms only — not comparable to full-atom values): 16245 Å² total; per-residue (Å²): 141,87,90,76,86,60,66,66,60,52,55,53,52,51,50,55,57,49,56,56,50,53,54,50,50,62,65,58,71,58,75,58,92,96,52,56,65,73,44,43,55,50,49,45,53,50,47,66,45,37,48,91,67,58,88,95,55,84,82,61,73,70,64,90,60,53,62,60,52,48,62,67,53,43,85,46,56,73,47,45,53,56,49,54,58,41,42,45,36,40,47,73,80,66,52,90,76,48,50,65,56,40,49,53,53,39,54,48,21,49,72,58,72,30,54,66,60,30,47,56,53,65,59,35,37,88,63,54,62,60,41,78,92,59,61,67,55,55,54,48,43,53,52,25,52,55,44,23,55,50,19,58,74,71,70,35,69,67,51,27,49,52,22,48,52,50,37,54,47,50,53,58,40,56,66,70,45,77,84,46,94,57,43,60,55,48,51,23,55,50,48,42,51,49,33,57,52,21,68,65,47,94,45,70,67,28,32,53,50,24,44,53,50,57,53,52,50,54,50,54,48,64,60,52,56,60,71,74,74,75,64,97,85,59,101,75,76,67,83,78,83,75,61,72,59,64,54,74,72,51,48,56,50,49,47,52,54,28,42,79,72,74,47,56,74,65,64,59,51,54,59,52,51,57,50,57,66,72,77,109